Protein AF-A0ABD1HDL9-F1 (afdb_monomer_lite)

Structure (mmCIF, N/CA/C/O backbone):
data_AF-A0ABD1HDL9-F1
#
_entry.id   AF-A0ABD1HDL9-F1
#
loop_
_atom_site.group_PDB
_atom_site.id
_atom_site.type_symbol
_atom_site.label_atom_id
_atom_site.label_alt_id
_atom_site.label_comp_id
_atom_site.label_asym_id
_atom_site.label_entity_id
_atom_site.label_seq_id
_atom_site.pdbx_PDB_ins_code
_atom_site.Cartn_x
_atom_site.Cartn_y
_atom_site.Cartn_z
_atom_site.occupancy
_atom_site.B_iso_or_equiv
_atom_site.auth_seq_id
_atom_site.auth_comp_id
_atom_site.auth_asym_id
_atom_site.auth_atom_id
_atom_site.pdbx_PDB_model_num
ATOM 1 N N . MET A 1 1 ? -21.511 -1.337 15.042 1.00 75.44 1 MET A N 1
ATOM 2 C CA . MET A 1 1 ? -21.543 0.036 15.588 1.00 75.44 1 MET A CA 1
ATOM 3 C C . MET A 1 1 ? -20.194 0.747 15.463 1.00 75.44 1 MET A C 1
ATOM 5 O O . MET A 1 1 ? -20.196 1.958 15.543 1.00 75.44 1 MET A O 1
ATOM 9 N N . ASP A 1 2 ? -19.068 0.065 15.196 1.00 84.31 2 ASP A N 1
ATOM 10 C CA . ASP A 1 2 ? -17.741 0.684 14.962 1.00 84.31 2 ASP A CA 1
ATOM 11 C C . ASP A 1 2 ? -17.340 1.737 16.012 1.00 84.31 2 ASP A C 1
ATOM 13 O O . ASP A 1 2 ? -16.653 2.705 15.709 1.00 84.31 2 ASP A O 1
ATOM 17 N N . LEU A 1 3 ? -17.802 1.556 17.252 1.00 89.06 3 LEU A N 1
ATOM 18 C CA . LEU A 1 3 ? -17.488 2.410 18.393 1.00 89.06 3 LEU A CA 1
ATOM 19 C C . LEU A 1 3 ? -16.252 1.855 19.113 1.00 89.06 3 LEU A C 1
ATOM 21 O O . LEU A 1 3 ? -16.136 0.633 19.229 1.00 89.06 3 LEU A O 1
ATOM 25 N N . PRO A 1 4 ? -15.366 2.716 19.645 1.00 89.56 4 PRO A N 1
ATOM 26 C CA . PRO A 1 4 ? -15.450 4.183 19.675 1.00 89.56 4 PRO A CA 1
ATOM 27 C C . PRO A 1 4 ? -14.933 4.878 18.398 1.00 89.56 4 PRO A C 1
ATOM 29 O O . PRO A 1 4 ? -14.990 6.104 18.304 1.00 89.56 4 PRO A O 1
ATOM 32 N N . ASP A 1 5 ? -14.439 4.117 17.422 1.00 86.19 5 ASP A N 1
ATOM 33 C CA . ASP A 1 5 ? -13.712 4.636 16.257 1.00 86.19 5 ASP A CA 1
ATOM 34 C C . ASP A 1 5 ? -14.539 5.583 15.380 1.00 86.19 5 ASP A C 1
ATOM 36 O O . ASP A 1 5 ? -14.009 6.566 14.872 1.00 86.19 5 ASP A O 1
ATOM 40 N N . SER A 1 6 ? -15.842 5.343 15.224 1.00 87.06 6 SER A N 1
ATOM 41 C CA . SER A 1 6 ? -16.763 6.205 14.471 1.00 87.06 6 SER A CA 1
ATOM 42 C C . SER A 1 6 ? -16.844 7.624 15.043 1.00 87.06 6 SER A C 1
ATOM 44 O O . SER A 1 6 ? -16.891 8.603 14.300 1.00 87.06 6 SER A O 1
ATOM 46 N N . VAL A 1 7 ? -16.788 7.740 16.369 1.00 87.38 7 VAL A N 1
ATOM 47 C CA . VAL A 1 7 ? -16.794 9.014 17.090 1.00 87.38 7 VAL A CA 1
ATOM 48 C C . VAL A 1 7 ? -15.418 9.680 17.027 1.00 87.38 7 VAL A C 1
ATOM 50 O O . VAL A 1 7 ? -15.333 10.895 16.868 1.00 87.38 7 VAL A O 1
ATOM 53 N N . LEU A 1 8 ? -14.336 8.900 17.105 1.00 85.12 8 LEU A N 1
ATOM 54 C CA . LEU A 1 8 ? -12.968 9.410 16.942 1.00 85.12 8 LEU A CA 1
ATOM 55 C C . LEU A 1 8 ? -12.695 9.892 15.509 1.00 85.12 8 LEU A C 1
ATOM 57 O O . LEU A 1 8 ? -11.986 10.880 15.319 1.00 85.12 8 LEU A O 1
ATOM 61 N N . ALA A 1 9 ? -13.294 9.245 14.508 1.00 83.94 9 ALA A N 1
ATOM 62 C CA . ALA A 1 9 ? -13.212 9.653 13.110 1.00 83.94 9 ALA A CA 1
ATOM 63 C C . ALA A 1 9 ? -13.814 11.050 12.880 1.00 83.94 9 ALA A C 1
ATOM 65 O O . ALA A 1 9 ? -13.276 11.811 12.075 1.00 83.94 9 ALA A O 1
ATOM 66 N N . LEU A 1 10 ? -14.868 11.419 13.624 1.00 84.50 10 LEU A N 1
ATOM 67 C CA . LEU A 1 10 ? -15.432 12.776 13.604 1.00 84.50 10 LEU A CA 1
ATOM 68 C C . LEU A 1 10 ? -14.451 13.821 14.162 1.00 84.50 10 LEU A C 1
ATOM 70 O O . LEU A 1 10 ? -14.403 14.948 13.675 1.00 84.50 10 LEU A O 1
ATOM 74 N N . ASP A 1 11 ? -13.637 13.444 15.150 1.00 80.00 11 ASP A N 1
ATOM 75 C CA . ASP A 1 11 ? -12.592 14.303 15.721 1.00 80.00 11 ASP A CA 1
ATOM 76 C C . ASP A 1 11 ? -11.333 14.377 14.817 1.00 80.00 11 ASP A C 1
ATOM 78 O O . ASP A 1 11 ? -10.315 14.946 15.209 1.00 80.00 11 ASP A O 1
ATOM 82 N N . GLY A 1 12 ? -11.381 13.803 13.607 1.00 72.31 12 GLY A N 1
ATOM 83 C CA . GLY A 1 12 ? -10.271 13.776 12.648 1.00 72.31 12 GLY A CA 1
ATOM 84 C C . GLY A 1 12 ? -9.239 12.674 12.904 1.00 72.31 12 GLY A C 1
ATOM 85 O O . GLY A 1 12 ? -8.289 12.536 12.136 1.00 72.31 12 GLY A O 1
ATOM 86 N N . ASN A 1 13 ? -9.439 11.841 13.927 1.00 73.38 13 ASN A N 1
ATOM 87 C CA . ASN A 1 13 ? -8.548 10.732 14.266 1.00 73.38 13 ASN A CA 1
ATOM 88 C C . ASN A 1 13 ? -8.923 9.472 13.477 1.00 73.38 13 ASN A C 1
ATOM 90 O O . ASN A 1 13 ? -9.308 8.452 14.048 1.00 73.38 13 ASN A O 1
ATOM 94 N N . THR A 1 14 ? -8.827 9.540 12.148 1.00 74.19 14 THR A N 1
ATOM 95 C CA . THR A 1 14 ? -9.009 8.351 11.305 1.00 74.19 14 THR A CA 1
ATOM 96 C C . THR A 1 14 ? -7.688 7.600 11.209 1.00 74.19 14 THR A C 1
ATOM 98 O O . THR A 1 14 ? -6.710 8.130 10.690 1.00 74.19 14 THR A O 1
ATOM 101 N N . LEU A 1 15 ? -7.662 6.364 11.702 1.00 77.50 15 LEU A N 1
ATOM 102 C CA . L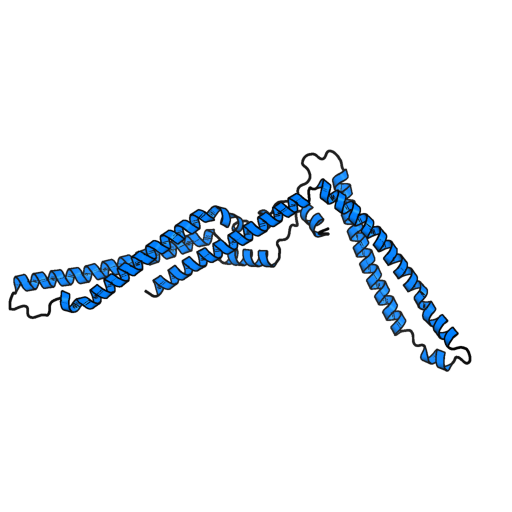EU A 1 15 ? -6.492 5.496 11.609 1.00 77.50 15 LEU A CA 1
ATOM 103 C C . LEU A 1 15 ? -6.584 4.610 10.364 1.00 77.50 15 LEU A C 1
ATOM 105 O O . LEU A 1 15 ? -7.646 4.080 10.028 1.00 77.50 15 LEU A O 1
ATOM 109 N N . LEU A 1 16 ? -5.455 4.445 9.680 1.00 85.81 16 LEU A N 1
ATOM 110 C CA . LEU A 1 16 ? -5.304 3.429 8.645 1.00 85.81 16 LEU A CA 1
ATOM 111 C C . LEU A 1 16 ? -5.195 2.038 9.303 1.00 85.81 16 LEU A C 1
ATOM 113 O O . LEU A 1 16 ? -4.560 1.925 10.358 1.00 85.81 16 LEU A O 1
ATOM 117 N N . PRO A 1 17 ? -5.749 0.968 8.699 1.00 90.62 17 PRO A N 1
ATOM 118 C CA . PRO A 1 17 ? -5.455 -0.396 9.127 1.00 90.62 17 PRO A CA 1
ATOM 119 C C . PRO A 1 17 ? -3.942 -0.640 9.166 1.00 90.62 17 PRO A C 1
ATOM 121 O O . PRO A 1 17 ? -3.225 -0.203 8.267 1.00 90.62 17 PRO A O 1
ATOM 124 N N . THR A 1 18 ? -3.453 -1.342 10.191 1.00 90.06 18 THR A N 1
ATOM 125 C CA . THR A 1 18 ? -2.008 -1.479 10.460 1.00 90.06 18 THR A CA 1
ATOM 126 C C . THR A 1 18 ? -1.234 -2.045 9.274 1.00 90.06 18 THR A C 1
ATOM 128 O O . THR A 1 18 ? -0.217 -1.480 8.896 1.00 90.06 18 THR A O 1
ATOM 131 N N . VAL A 1 19 ? -1.763 -3.089 8.630 1.00 93.00 19 VAL A N 1
ATOM 132 C CA . VAL A 1 19 ? -1.154 -3.713 7.443 1.00 93.00 19 VAL A CA 1
ATOM 133 C C . VAL A 1 19 ? -1.018 -2.709 6.297 1.00 93.00 19 VAL A C 1
ATOM 135 O O . VAL A 1 19 ? 0.042 -2.591 5.692 1.00 93.00 19 VAL A O 1
ATOM 138 N N . LEU A 1 20 ? 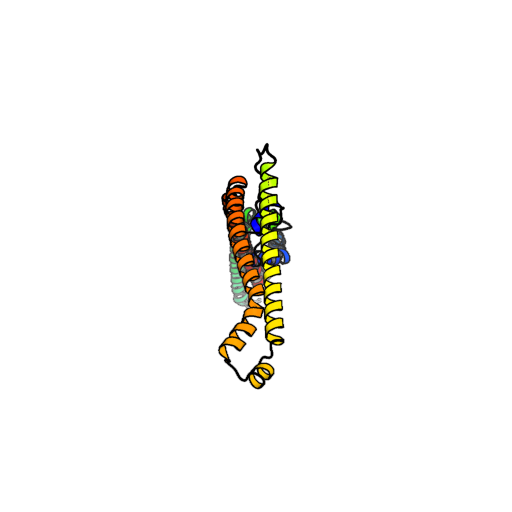-2.072 -1.929 6.029 1.00 93.94 20 LEU A N 1
ATOM 139 C CA . LEU A 1 20 ? -2.048 -0.925 4.966 1.00 93.94 20 LEU A CA 1
ATOM 140 C C . LEU A 1 20 ? -1.066 0.206 5.295 1.00 93.94 20 LEU A C 1
ATOM 142 O O . LEU A 1 20 ? -0.393 0.719 4.407 1.00 93.94 20 LEU A O 1
ATOM 146 N N . LYS A 1 21 ? -0.961 0.580 6.574 1.00 93.06 21 LYS A N 1
ATOM 147 C CA . LYS A 1 21 ? -0.010 1.592 7.042 1.00 93.06 21 LYS A CA 1
ATOM 148 C C . LYS A 1 21 ? 1.432 1.141 6.824 1.00 93.06 21 LYS A C 1
ATOM 150 O O . LYS A 1 21 ? 2.213 1.895 6.254 1.00 93.06 21 LYS A O 1
ATOM 155 N N . GLU A 1 22 ? 1.757 -0.083 7.230 1.00 95.00 22 GLU A N 1
ATOM 156 C CA . GLU A 1 22 ? 3.079 -0.689 7.035 1.00 95.00 22 GLU A CA 1
ATOM 157 C C . GLU A 1 22 ? 3.441 -0.772 5.546 1.00 95.00 22 GLU A C 1
ATOM 159 O O . GLU A 1 22 ? 4.551 -0.410 5.149 1.00 95.00 22 GLU A O 1
ATOM 164 N N . ASP A 1 23 ? 2.489 -1.171 4.700 1.00 96.44 23 ASP A N 1
ATOM 165 C CA . ASP A 1 23 ? 2.693 -1.251 3.254 1.00 96.44 23 ASP A CA 1
ATOM 166 C C . ASP A 1 23 ? 2.950 0.122 2.615 1.00 96.44 23 ASP A C 1
ATOM 168 O O . ASP A 1 23 ? 3.832 0.251 1.759 1.00 96.44 23 ASP A O 1
ATOM 172 N N . VAL A 1 24 ? 2.214 1.156 3.038 1.00 95.50 24 VAL A N 1
ATOM 173 C CA . VAL A 1 24 ? 2.452 2.539 2.606 1.00 95.50 24 VAL A CA 1
ATOM 174 C C . VAL A 1 24 ? 3.828 3.004 3.069 1.00 95.50 24 VAL A C 1
ATOM 176 O O . VAL A 1 24 ? 4.595 3.511 2.253 1.00 95.50 24 VAL A O 1
ATOM 179 N N . GLU A 1 25 ? 4.173 2.821 4.343 1.00 93.94 25 GLU A N 1
ATOM 180 C CA . GLU A 1 25 ? 5.478 3.209 4.889 1.00 93.94 25 GLU A CA 1
ATOM 181 C C . GLU A 1 25 ? 6.629 2.544 4.122 1.00 93.94 25 GLU A C 1
ATOM 183 O O . GLU A 1 25 ? 7.589 3.225 3.757 1.00 93.94 25 GLU A O 1
ATOM 188 N N . ALA A 1 26 ? 6.508 1.259 3.776 1.00 95.12 26 ALA A N 1
ATOM 189 C CA . ALA A 1 26 ? 7.491 0.557 2.953 1.00 95.12 26 ALA A CA 1
ATOM 190 C C . ALA A 1 26 ? 7.686 1.225 1.581 1.00 95.12 26 ALA A C 1
ATOM 192 O O . ALA A 1 26 ? 8.821 1.451 1.156 1.00 95.12 26 ALA A O 1
ATOM 193 N N . VAL A 1 27 ? 6.597 1.612 0.906 1.00 95.62 27 VAL A N 1
ATOM 194 C CA . VAL A 1 27 ? 6.671 2.355 -0.365 1.00 95.62 27 VAL A CA 1
ATOM 195 C C . VAL A 1 27 ? 7.340 3.719 -0.178 1.00 95.62 27 VAL A C 1
ATOM 197 O O . VAL A 1 27 ? 8.167 4.125 -0.997 1.00 95.62 27 VAL A O 1
ATOM 200 N N . GLN A 1 28 ? 7.018 4.429 0.904 1.00 91.69 28 GLN A N 1
ATOM 201 C CA . GLN A 1 28 ? 7.588 5.745 1.196 1.00 91.69 28 GLN A CA 1
ATOM 202 C C . GLN A 1 28 ? 9.093 5.672 1.496 1.00 91.69 28 GLN A C 1
ATOM 204 O O . GLN A 1 28 ? 9.839 6.538 1.038 1.00 91.69 28 GLN A O 1
ATOM 209 N N . ILE A 1 29 ? 9.550 4.631 2.202 1.00 92.69 29 ILE A N 1
ATOM 210 C CA . ILE A 1 29 ? 10.976 4.356 2.453 1.00 92.69 29 ILE A CA 1
ATOM 211 C C . ILE A 1 29 ? 11.720 4.111 1.134 1.00 92.69 29 ILE A C 1
ATOM 213 O O . ILE A 1 29 ? 12.843 4.582 0.965 1.00 92.69 29 ILE A O 1
ATOM 217 N N . CYS A 1 30 ? 11.081 3.452 0.165 1.00 90.44 30 CYS A N 1
ATOM 218 C CA . CYS A 1 30 ? 11.621 3.228 -1.180 1.00 90.44 30 CYS A CA 1
ATOM 219 C C . CYS A 1 30 ? 11.561 4.463 -2.108 1.00 90.44 30 CYS A C 1
ATOM 221 O O . CYS A 1 30 ? 11.770 4.332 -3.317 1.00 90.44 30 CYS A O 1
ATOM 223 N N . GLY A 1 31 ? 11.273 5.651 -1.565 1.00 90.44 31 GLY A N 1
ATOM 224 C CA . GLY A 1 31 ? 11.227 6.919 -2.298 1.00 90.44 31 GLY A CA 1
ATOM 225 C C . GLY A 1 31 ? 9.861 7.266 -2.896 1.00 90.44 31 GLY A C 1
ATOM 226 O O . GLY A 1 31 ? 9.717 8.333 -3.492 1.00 90.44 31 GLY A O 1
ATOM 227 N N . GLY A 1 32 ? 8.851 6.407 -2.724 1.00 93.44 32 GLY A N 1
ATOM 228 C CA . GLY A 1 32 ? 7.508 6.612 -3.265 1.00 93.44 32 GLY A CA 1
ATOM 229 C C . GLY A 1 32 ? 7.464 6.725 -4.797 1.00 93.44 32 GLY A C 1
ATOM 230 O O . GLY A 1 32 ? 8.465 6.460 -5.471 1.00 93.44 32 GLY A O 1
ATOM 231 N N . PRO A 1 33 ? 6.307 7.113 -5.363 1.00 92.81 33 PRO A N 1
ATOM 232 C CA . PRO A 1 33 ? 6.125 7.314 -6.803 1.00 92.81 33 PRO A CA 1
ATOM 233 C C . PRO A 1 33 ? 7.165 8.249 -7.434 1.00 92.81 33 PRO A C 1
ATOM 235 O O . PRO A 1 33 ? 7.688 7.940 -8.501 1.00 92.81 33 PRO A O 1
ATOM 238 N N . ALA A 1 34 ? 7.528 9.342 -6.754 1.00 89.75 34 ALA A N 1
ATOM 239 C CA . ALA A 1 34 ? 8.567 10.265 -7.217 1.00 89.75 34 ALA A CA 1
ATOM 240 C C . ALA A 1 34 ? 9.949 9.595 -7.365 1.00 89.75 34 ALA A C 1
ATOM 242 O O . ALA A 1 34 ? 10.713 9.933 -8.267 1.00 89.75 34 ALA A O 1
ATOM 243 N N . GLY A 1 35 ? 10.261 8.604 -6.523 1.00 91.06 35 GLY A N 1
ATOM 244 C CA . GLY A 1 35 ? 11.505 7.837 -6.604 1.00 91.06 35 GLY A CA 1
ATOM 245 C C . GLY A 1 35 ? 11.651 7.016 -7.890 1.00 91.06 35 GLY A C 1
ATOM 246 O O . GLY A 1 35 ? 12.776 6.756 -8.311 1.00 91.06 35 GLY A O 1
ATOM 247 N N . LEU A 1 36 ? 10.545 6.656 -8.555 1.00 94.31 36 LEU A N 1
ATOM 248 C CA . LEU A 1 36 ? 10.593 5.912 -9.821 1.00 94.31 36 LEU A CA 1
ATOM 249 C C . LEU A 1 36 ? 11.252 6.726 -10.939 1.00 94.31 36 LEU A C 1
ATOM 251 O O . LEU A 1 36 ? 11.895 6.149 -11.810 1.00 94.31 36 LEU A O 1
ATOM 255 N N . GLU A 1 37 ? 11.131 8.056 -10.923 1.00 91.81 37 GLU A N 1
ATOM 256 C CA . GLU A 1 37 ? 11.725 8.908 -11.959 1.00 91.81 37 GLU A CA 1
ATOM 257 C C . GLU A 1 37 ? 13.258 8.833 -11.946 1.00 91.81 37 GLU A C 1
ATOM 259 O O . GLU A 1 37 ? 13.883 8.735 -13.003 1.00 91.81 37 GLU A O 1
ATOM 264 N N . ALA A 1 38 ? 13.864 8.792 -10.756 1.00 92.25 38 ALA A N 1
ATOM 265 C CA . ALA A 1 38 ? 15.308 8.638 -10.608 1.00 92.25 38 ALA A CA 1
ATOM 266 C C . ALA A 1 38 ? 15.798 7.271 -11.119 1.00 92.25 38 ALA A C 1
ATOM 268 O O . ALA A 1 38 ? 16.827 7.191 -11.789 1.00 92.25 38 ALA A O 1
ATOM 269 N N . GLU A 1 39 ? 15.049 6.200 -10.859 1.00 93.88 39 GLU A N 1
ATOM 270 C CA . GLU A 1 39 ? 15.419 4.849 -11.299 1.00 93.88 39 GLU A CA 1
ATOM 271 C C . GLU A 1 39 ? 15.201 4.645 -12.801 1.00 93.88 39 GLU A C 1
ATOM 273 O O . GLU A 1 39 ? 16.031 4.036 -13.473 1.00 93.88 39 GLU A O 1
ATOM 278 N N . LEU A 1 40 ? 14.144 5.231 -13.371 1.00 94.25 40 LEU A N 1
ATOM 279 C CA . LEU A 1 40 ? 13.963 5.292 -14.824 1.00 94.25 40 LEU A CA 1
ATOM 280 C C . LEU A 1 40 ? 15.095 6.063 -15.500 1.00 94.25 40 LEU A C 1
ATOM 282 O O . LEU A 1 40 ? 15.526 5.702 -16.597 1.00 94.25 40 LEU A O 1
ATOM 286 N N . GLN A 1 41 ? 15.581 7.130 -14.864 1.00 95.00 41 GLN A N 1
ATOM 287 C CA . GLN A 1 41 ? 16.726 7.872 -15.370 1.00 95.00 41 GLN A CA 1
ATOM 288 C C . GLN A 1 41 ? 17.995 7.009 -15.345 1.00 95.00 41 GLN A C 1
ATOM 290 O O . GLN A 1 41 ? 18.692 6.937 -16.356 1.00 95.00 41 GLN A O 1
ATOM 295 N N . GLN A 1 42 ? 18.242 6.273 -14.258 1.00 94.06 42 GLN A N 1
ATOM 296 C CA . GLN A 1 42 ? 19.342 5.304 -14.185 1.00 94.06 42 GLN A CA 1
ATOM 297 C C . GLN A 1 42 ? 19.245 4.241 -15.291 1.00 94.06 42 GLN A C 1
ATOM 299 O O . GLN A 1 42 ? 20.240 3.947 -15.954 1.00 94.06 42 GLN A O 1
ATOM 304 N N . LEU A 1 43 ? 18.048 3.705 -15.539 1.00 93.31 43 LEU A N 1
ATOM 305 C CA . LEU A 1 43 ? 17.796 2.728 -16.599 1.00 93.31 43 LEU A CA 1
ATOM 306 C C . LEU A 1 43 ? 18.178 3.274 -17.985 1.00 93.31 43 LEU A C 1
ATOM 308 O O . LEU A 1 43 ? 18.850 2.599 -18.771 1.00 93.31 43 LEU A O 1
ATOM 312 N N . LYS A 1 44 ? 17.800 4.528 -18.261 1.00 94.19 44 LYS A N 1
ATOM 313 C CA . LYS A 1 44 ? 18.131 5.244 -19.505 1.00 94.19 44 LYS A CA 1
ATOM 314 C C . LYS A 1 44 ? 19.628 5.482 -19.645 1.00 94.19 44 LYS A C 1
ATOM 316 O O . LYS A 1 44 ? 20.172 5.307 -20.736 1.00 94.19 44 LYS A O 1
ATOM 321 N N . ASP A 1 45 ? 20.299 5.856 -18.560 1.00 95.31 45 ASP A N 1
ATOM 322 C CA . ASP A 1 45 ? 21.744 6.065 -18.560 1.00 95.31 45 ASP A CA 1
ATOM 323 C C . ASP A 1 45 ? 22.506 4.759 -18.830 1.00 95.31 45 ASP A C 1
ATOM 325 O O . ASP A 1 45 ? 23.392 4.752 -19.688 1.00 95.31 45 ASP A O 1
ATOM 329 N N . LEU A 1 46 ? 22.116 3.644 -18.200 1.00 94.06 46 LEU A N 1
ATOM 330 C CA . LEU A 1 46 ? 22.680 2.315 -18.482 1.00 94.06 46 LEU A CA 1
ATOM 331 C C . LEU A 1 46 ? 22.447 1.901 -19.939 1.00 94.06 46 LEU A C 1
ATOM 333 O O . LEU A 1 46 ? 23.379 1.486 -20.627 1.00 94.06 46 LEU A O 1
ATOM 337 N N . SER A 1 47 ? 21.226 2.084 -20.451 1.00 93.38 47 SER A N 1
ATOM 338 C CA . SER A 1 47 ? 20.920 1.789 -21.853 1.00 93.38 47 SER A CA 1
ATOM 339 C C . SER A 1 47 ? 21.778 2.610 -22.818 1.00 93.38 47 SER A C 1
ATOM 341 O O . SER A 1 47 ? 22.200 2.086 -23.851 1.00 93.38 47 SER A O 1
ATOM 343 N N . ARG A 1 48 ? 22.038 3.887 -22.508 1.00 95.56 48 ARG A N 1
ATOM 344 C CA . ARG A 1 48 ? 22.903 4.746 -23.326 1.00 95.56 48 ARG A CA 1
ATOM 345 C C . ARG A 1 48 ? 24.337 4.229 -23.332 1.00 95.56 48 ARG A C 1
ATOM 347 O O . ARG A 1 48 ? 24.920 4.121 -24.407 1.00 95.56 48 ARG A O 1
ATOM 354 N N . VAL A 1 49 ? 24.885 3.903 -22.161 1.00 96.06 49 VAL A N 1
ATOM 355 C CA . VAL A 1 49 ? 26.260 3.397 -22.028 1.00 96.06 49 VAL A CA 1
ATOM 356 C C . VAL A 1 49 ? 26.432 2.087 -22.796 1.00 96.06 49 VAL A C 1
ATOM 358 O O . VAL A 1 49 ? 27.361 1.972 -23.594 1.00 96.06 49 VAL A O 1
ATOM 361 N N . ASN A 1 50 ? 25.508 1.135 -22.642 1.00 94.56 50 ASN A N 1
ATOM 362 C CA . ASN A 1 50 ? 25.593 -0.153 -23.336 1.00 94.56 50 ASN A CA 1
ATOM 363 C C . ASN A 1 50 ? 25.495 0.018 -24.861 1.00 94.56 50 ASN A C 1
ATOM 365 O O . ASN A 1 50 ? 26.218 -0.636 -25.615 1.00 94.56 50 ASN A O 1
ATOM 369 N N . HIS A 1 51 ? 24.646 0.936 -25.331 1.00 95.38 51 HIS A N 1
ATOM 370 C CA . HIS A 1 51 ? 24.549 1.257 -26.753 1.00 95.38 51 HIS A CA 1
ATOM 371 C C . HIS A 1 51 ? 25.829 1.906 -27.299 1.00 95.38 51 HIS A C 1
ATOM 373 O O . HIS A 1 51 ? 26.297 1.531 -28.373 1.00 95.38 51 HIS A O 1
ATOM 379 N N . GLU A 1 52 ? 26.427 2.838 -26.553 1.00 96.69 52 GLU A N 1
ATOM 380 C CA . GLU A 1 52 ? 27.688 3.481 -26.929 1.00 96.69 52 GLU A CA 1
ATOM 381 C C . GLU A 1 52 ? 28.837 2.465 -27.012 1.00 96.69 52 GLU A C 1
ATOM 383 O O . GLU A 1 52 ? 29.579 2.460 -27.994 1.00 96.69 52 GLU A O 1
ATOM 388 N N . MET A 1 53 ? 28.947 1.550 -26.043 1.00 95.62 53 MET A N 1
ATOM 389 C CA . MET A 1 53 ? 29.945 0.473 -26.074 1.00 95.62 53 MET A CA 1
ATOM 390 C C . MET A 1 53 ? 29.769 -0.449 -27.286 1.00 95.62 53 MET A C 1
ATOM 392 O O . MET A 1 53 ? 30.758 -0.861 -27.904 1.00 95.62 53 MET A O 1
ATOM 396 N N . LEU A 1 54 ? 28.521 -0.758 -27.653 1.00 95.62 54 LEU A N 1
ATOM 397 C CA . LEU A 1 54 ? 28.223 -1.573 -28.828 1.00 95.62 54 LEU A CA 1
ATOM 398 C C . LEU A 1 54 ? 28.666 -0.872 -30.116 1.00 95.62 54 LEU A C 1
ATOM 400 O O . LEU A 1 54 ? 29.379 -1.484 -30.912 1.00 95.62 54 LEU A O 1
ATOM 404 N N . ILE A 1 55 ? 28.316 0.409 -30.283 1.00 96.75 55 ILE A N 1
ATOM 405 C CA . ILE A 1 55 ? 28.725 1.214 -31.444 1.00 96.75 55 ILE A CA 1
ATOM 406 C C . ILE A 1 55 ? 30.250 1.292 -31.531 1.00 96.75 55 ILE A C 1
ATOM 408 O O . ILE A 1 55 ? 30.817 1.002 -32.581 1.00 96.75 55 ILE A O 1
ATOM 412 N N . GLN A 1 56 ? 30.936 1.616 -30.432 1.00 97.06 56 GLN A N 1
ATOM 413 C CA . GLN A 1 56 ? 32.400 1.707 -30.418 1.00 97.06 56 GLN A CA 1
ATOM 414 C C . GLN A 1 56 ? 33.061 0.376 -30.812 1.00 97.06 56 GLN A C 1
ATOM 416 O O . GLN A 1 56 ? 34.063 0.361 -31.530 1.00 97.06 56 GLN A O 1
ATOM 421 N N . THR A 1 57 ? 32.499 -0.752 -30.371 1.00 95.94 57 THR A N 1
ATOM 422 C CA . THR A 1 57 ? 32.997 -2.086 -30.739 1.00 95.94 57 THR A CA 1
ATOM 423 C C . THR A 1 57 ? 32.758 -2.382 -32.222 1.00 95.94 57 THR A C 1
ATOM 425 O O . THR A 1 57 ? 33.641 -2.917 -32.897 1.00 95.94 57 THR A O 1
ATOM 428 N N . GLU A 1 58 ? 31.591 -2.011 -32.753 1.00 96.06 58 GLU A N 1
ATOM 429 C CA . GLU A 1 58 ? 31.260 -2.163 -34.173 1.00 96.06 58 GLU A CA 1
ATOM 430 C C . GLU A 1 58 ? 32.188 -1.323 -35.057 1.00 96.06 58 GLU A C 1
ATOM 432 O O . GLU A 1 58 ? 32.752 -1.834 -36.026 1.00 96.06 58 GLU A O 1
ATOM 437 N N . GLU A 1 59 ? 32.429 -0.066 -34.684 1.00 96.94 59 GLU A N 1
ATOM 438 C CA . GLU A 1 59 ? 33.342 0.838 -35.386 1.00 96.94 59 GLU A CA 1
ATOM 439 C C . GLU A 1 59 ? 34.778 0.303 -35.416 1.00 96.94 59 GLU A C 1
ATOM 441 O O . GLU A 1 59 ? 35.448 0.400 -36.447 1.00 96.94 59 GLU A O 1
ATOM 446 N N . GLN A 1 60 ? 35.260 -0.301 -34.324 1.00 96.56 60 GLN A N 1
ATOM 447 C CA . GLN A 1 60 ? 36.589 -0.920 -34.279 1.00 96.56 60 GLN A CA 1
ATOM 448 C C . GLN A 1 60 ? 36.704 -2.113 -35.232 1.00 96.56 60 GLN A C 1
ATOM 450 O O . GLN A 1 60 ? 37.690 -2.214 -35.968 1.00 96.56 60 GLN A O 1
ATOM 455 N N . LEU A 1 61 ? 35.697 -2.993 -35.253 1.00 95.56 61 LEU A N 1
ATOM 456 C CA . LEU A 1 61 ? 35.658 -4.130 -36.177 1.00 95.56 61 LEU A CA 1
ATOM 457 C C . LEU A 1 61 ? 35.554 -3.665 -37.631 1.00 95.56 61 LEU A C 1
ATOM 459 O O . LEU A 1 61 ? 36.228 -4.208 -38.506 1.00 95.56 61 LEU A O 1
ATOM 463 N N . GLN A 1 62 ? 34.743 -2.640 -37.891 1.00 96.06 62 GLN A N 1
ATOM 464 C CA . GLN A 1 62 ? 34.588 -2.088 -39.227 1.00 96.06 62 GLN A CA 1
ATOM 465 C C . GLN A 1 62 ? 35.886 -1.443 -39.705 1.00 96.06 62 GLN A C 1
ATOM 467 O O . GLN A 1 62 ? 36.324 -1.716 -40.821 1.00 96.06 62 GLN A O 1
ATOM 472 N N . LYS A 1 63 ? 36.541 -0.643 -38.856 1.00 96.50 63 LYS A N 1
ATOM 473 C CA . LYS A 1 63 ? 37.838 -0.029 -39.150 1.00 96.50 63 LYS A CA 1
ATOM 474 C C . LYS A 1 63 ? 38.878 -1.083 -39.523 1.00 96.50 63 LYS A C 1
ATOM 476 O O . LYS A 1 63 ? 39.477 -0.962 -40.590 1.00 96.50 63 LYS A O 1
ATOM 481 N N . GLU A 1 64 ? 39.029 -2.126 -38.709 1.00 95.00 64 GLU A N 1
ATOM 482 C CA . GLU A 1 64 ? 39.955 -3.236 -38.969 1.00 95.00 64 GLU A CA 1
ATOM 483 C C . GLU A 1 64 ? 39.653 -3.929 -40.308 1.00 95.00 64 GLU A C 1
ATOM 485 O O . GLU A 1 64 ? 40.559 -4.098 -41.127 1.00 95.0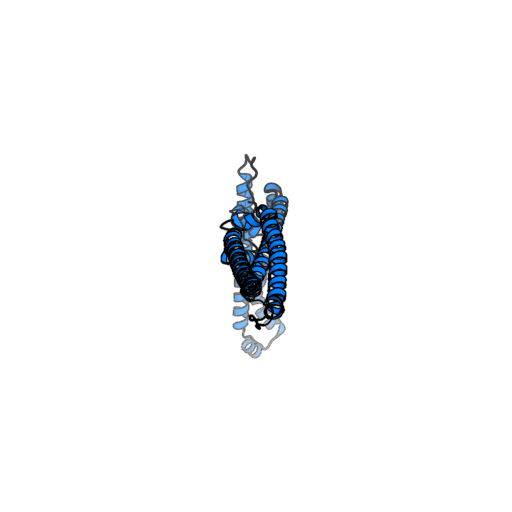0 64 GLU A O 1
ATOM 490 N N . ALA A 1 65 ? 38.378 -4.205 -40.601 1.00 94.94 65 ALA A N 1
ATOM 491 C CA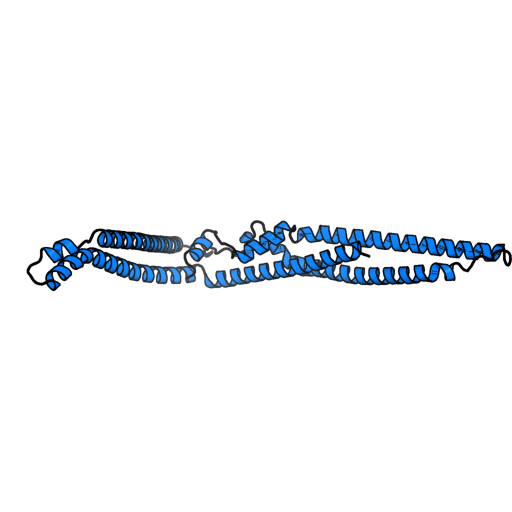 . ALA A 1 65 ? 37.967 -4.790 -41.873 1.00 94.94 65 ALA A CA 1
ATOM 492 C C . ALA A 1 65 ? 38.267 -3.875 -43.078 1.00 94.94 65 ALA A C 1
ATOM 494 O O . ALA A 1 65 ? 38.705 -4.357 -44.129 1.00 94.94 65 ALA A O 1
ATOM 495 N N . THR A 1 66 ? 38.066 -2.556 -42.948 1.00 95.94 66 THR A N 1
ATOM 496 C CA . THR A 1 66 ? 38.434 -1.588 -44.000 1.00 95.94 66 THR A CA 1
ATOM 497 C C . THR A 1 66 ? 39.940 -1.517 -44.221 1.00 95.94 66 THR A C 1
ATOM 499 O O . THR A 1 66 ? 40.375 -1.490 -45.372 1.00 95.94 66 THR A O 1
ATOM 502 N N . GLU A 1 67 ? 40.742 -1.492 -43.156 1.00 95.12 67 GLU A N 1
ATOM 503 C CA . GLU A 1 67 ? 42.206 -1.458 -43.248 1.00 95.12 67 GLU A CA 1
ATOM 504 C C . GLU A 1 67 ? 42.744 -2.734 -43.910 1.00 95.12 67 GLU A C 1
ATOM 506 O O . GLU A 1 67 ? 43.560 -2.666 -44.832 1.00 95.12 67 GLU A O 1
ATOM 511 N N . ASP A 1 68 ? 42.228 -3.901 -43.524 1.00 95.12 68 ASP A N 1
ATOM 512 C CA . ASP A 1 68 ? 42.590 -5.188 -44.120 1.00 95.12 68 ASP A CA 1
ATOM 513 C C . ASP A 1 68 ? 42.210 -5.265 -45.611 1.00 95.12 68 ASP A C 1
ATOM 515 O O . ASP A 1 68 ? 43.003 -5.719 -46.444 1.00 95.12 68 ASP A O 1
ATOM 519 N N . ALA A 1 69 ? 41.037 -4.744 -45.991 1.00 93.75 69 ALA A N 1
ATOM 520 C CA . ALA A 1 69 ? 40.636 -4.629 -47.394 1.00 93.75 69 ALA A CA 1
ATOM 521 C C . ALA A 1 69 ? 41.556 -3.685 -48.191 1.00 93.75 69 ALA A C 1
ATOM 523 O O . ALA A 1 69 ? 41.959 -4.009 -49.313 1.00 93.75 69 ALA A O 1
ATOM 524 N N . GLN A 1 70 ? 41.934 -2.540 -47.613 1.00 95.69 70 GLN A N 1
ATOM 525 C CA . GLN A 1 70 ? 42.871 -1.601 -48.235 1.00 95.69 70 GLN A CA 1
ATOM 526 C C . GLN A 1 70 ? 44.249 -2.237 -48.444 1.00 95.69 70 GLN A C 1
ATOM 528 O O . GLN A 1 70 ? 44.802 -2.143 -49.542 1.00 95.69 70 GLN A O 1
ATOM 533 N N . PHE A 1 71 ? 44.788 -2.932 -47.440 1.00 94.12 71 PHE A N 1
ATOM 534 C CA . PHE A 1 71 ? 46.088 -3.590 -47.553 1.00 94.12 71 PHE A CA 1
ATOM 535 C C . PHE A 1 71 ? 46.085 -4.746 -48.549 1.00 94.12 71 PHE A C 1
ATOM 537 O O . PHE A 1 71 ? 47.043 -4.881 -49.313 1.00 94.12 71 PHE A O 1
ATOM 544 N N . ARG A 1 72 ? 45.005 -5.530 -48.631 1.00 94.19 72 ARG A N 1
ATOM 545 C CA . ARG A 1 72 ? 44.865 -6.532 -49.700 1.00 94.19 72 ARG A CA 1
ATOM 546 C C . ARG A 1 72 ? 44.864 -5.913 -51.087 1.00 94.19 72 ARG A C 1
ATOM 548 O O . ARG A 1 72 ? 45.549 -6.432 -51.966 1.00 94.19 72 ARG A O 1
ATOM 555 N N . ASN A 1 73 ? 44.152 -4.804 -51.277 1.00 93.62 73 ASN A N 1
ATOM 556 C CA . ASN A 1 73 ? 44.126 -4.102 -52.560 1.00 93.62 73 ASN A CA 1
ATOM 557 C C . ASN A 1 73 ? 45.508 -3.546 -52.941 1.00 93.62 73 ASN A C 1
ATOM 559 O O . ASN A 1 73 ? 45.889 -3.608 -54.106 1.00 93.62 73 ASN A O 1
ATOM 563 N N . GLN A 1 74 ? 46.272 -3.033 -51.971 1.00 95.56 74 GLN A N 1
ATOM 564 C CA . GLN A 1 74 ? 47.597 -2.447 -52.213 1.00 95.56 74 GLN A CA 1
ATOM 565 C C . GLN A 1 74 ? 48.698 -3.495 -52.424 1.00 95.56 74 GLN A C 1
ATOM 567 O O . GLN A 1 74 ? 49.553 -3.331 -53.294 1.00 95.56 74 GLN A O 1
ATOM 572 N N . PHE A 1 75 ? 48.706 -4.564 -51.626 1.00 92.56 75 PHE A N 1
ATOM 573 C CA . PHE A 1 75 ? 49.816 -5.521 -51.572 1.00 92.56 75 PHE A CA 1
ATOM 574 C C . PHE A 1 75 ? 49.528 -6.858 -52.270 1.00 92.56 75 PHE A C 1
ATOM 576 O O . PHE A 1 75 ? 50.456 -7.648 -52.475 1.00 92.56 75 PHE A O 1
ATOM 583 N N . GLY A 1 76 ? 48.277 -7.118 -52.665 1.00 92.19 76 GLY A N 1
ATOM 584 C CA . GLY A 1 76 ? 47.871 -8.303 -53.418 1.00 92.19 76 GLY A CA 1
ATOM 585 C C . GLY A 1 76 ? 48.366 -9.601 -52.780 1.00 92.19 76 GLY A C 1
ATOM 586 O O . GLY A 1 76 ? 48.148 -9.863 -51.599 1.00 92.19 76 GLY A O 1
ATOM 587 N N . THR A 1 77 ? 49.099 -10.405 -53.551 1.00 89.38 77 THR A N 1
ATOM 588 C CA . THR A 1 77 ? 49.619 -11.715 -53.120 1.00 89.38 77 THR A CA 1
ATOM 589 C C . THR A 1 77 ? 50.677 -11.650 -52.013 1.00 89.38 77 THR A C 1
ATOM 591 O O . THR A 1 77 ? 50.994 -12.682 -51.424 1.00 89.38 77 THR A O 1
ATOM 594 N N . ARG A 1 78 ? 51.220 -10.464 -51.695 1.00 91.12 78 ARG A N 1
ATOM 595 C CA . ARG A 1 78 ? 52.155 -10.277 -50.570 1.00 91.12 78 ARG A CA 1
ATOM 596 C C . ARG A 1 78 ? 51.441 -10.147 -49.219 1.00 91.12 78 ARG A C 1
ATOM 598 O O . ARG A 1 78 ? 52.097 -10.268 -48.188 1.00 91.12 78 ARG A O 1
ATOM 605 N N . TRP A 1 79 ? 50.123 -9.925 -49.203 1.00 91.88 79 TRP A N 1
ATOM 606 C CA . TRP A 1 79 ? 49.315 -9.883 -47.982 1.00 91.88 79 TRP A CA 1
ATOM 607 C C . TRP A 1 79 ? 48.720 -11.261 -47.673 1.00 91.88 79 TRP A C 1
ATOM 609 O O . TRP A 1 79 ? 47.640 -11.614 -48.137 1.00 91.88 79 TRP A O 1
ATOM 619 N N . THR A 1 80 ? 49.438 -12.061 -46.888 1.00 90.62 80 THR A N 1
ATOM 620 C CA . THR A 1 80 ? 49.099 -13.474 -46.624 1.00 90.62 80 THR A CA 1
ATOM 621 C C . THR A 1 80 ? 48.276 -13.701 -45.352 1.00 90.62 80 THR A C 1
ATOM 623 O O . THR A 1 80 ? 48.020 -14.846 -44.981 1.00 90.62 80 THR A O 1
ATOM 626 N N . ARG A 1 81 ? 47.862 -12.630 -44.660 1.00 91.44 81 ARG A N 1
ATOM 627 C CA . ARG A 1 81 ? 47.066 -12.736 -43.428 1.00 91.44 81 ARG A CA 1
ATOM 628 C C . ARG A 1 81 ? 45.646 -13.239 -43.735 1.00 91.44 81 ARG A C 1
ATOM 630 O O . ARG A 1 81 ? 45.075 -12.817 -44.750 1.00 91.44 81 ARG A O 1
ATOM 637 N N . PRO A 1 82 ? 45.054 -14.086 -42.865 1.00 91.31 82 PRO A N 1
ATOM 638 C CA . PRO A 1 82 ? 43.658 -14.496 -42.993 1.00 91.31 82 PRO A CA 1
ATOM 639 C C . PRO A 1 82 ? 42.709 -13.299 -43.097 1.00 91.31 82 PRO A C 1
ATOM 641 O O . PRO A 1 82 ? 43.002 -12.230 -42.568 1.00 91.31 82 PRO A O 1
ATOM 644 N N . GLN A 1 83 ? 41.573 -13.491 -43.771 1.00 91.81 83 GLN A N 1
ATOM 645 C CA . GLN A 1 83 ? 40.557 -12.451 -43.921 1.00 91.81 83 GLN A CA 1
ATOM 646 C C . GLN A 1 83 ? 40.008 -11.999 -42.573 1.00 91.81 83 GLN A C 1
ATOM 648 O O . GLN A 1 83 ? 39.563 -12.841 -41.790 1.00 91.81 83 GLN A O 1
ATOM 653 N N . SER A 1 84 ? 39.984 -10.683 -42.342 1.00 93.25 84 SER A N 1
ATOM 654 C CA . SER A 1 84 ? 39.402 -10.081 -41.143 1.00 93.25 84 SER A CA 1
ATOM 655 C C . SER A 1 84 ? 38.001 -10.602 -40.863 1.00 93.25 84 SER A C 1
ATOM 657 O O . SER A 1 84 ? 37.750 -11.096 -39.772 1.00 93.25 84 SER A O 1
ATOM 659 N N . SER A 1 85 ? 37.130 -10.660 -41.877 1.00 90.12 85 SER A N 1
ATOM 660 C CA . SER A 1 85 ? 35.770 -11.209 -41.744 1.00 90.12 85 SER A CA 1
ATOM 661 C C . SER A 1 85 ? 35.724 -12.666 -41.269 1.00 90.12 85 SER A C 1
ATOM 663 O O . SER A 1 85 ? 34.743 -13.090 -40.668 1.00 90.12 85 SER A O 1
ATOM 665 N N . THR A 1 86 ? 36.761 -13.459 -41.543 1.00 92.50 86 THR A N 1
ATOM 666 C CA . THR A 1 86 ? 36.851 -14.845 -41.063 1.00 92.50 86 THR A CA 1
ATOM 667 C C . THR A 1 86 ? 37.297 -14.888 -39.604 1.00 92.50 86 THR A C 1
ATOM 669 O O . THR A 1 86 ? 36.767 -15.687 -38.834 1.00 92.50 86 THR A O 1
ATOM 672 N N . LEU A 1 87 ? 38.240 -14.027 -39.209 1.00 93.62 87 LEU A N 1
ATOM 673 C CA . LEU A 1 87 ? 38.743 -13.950 -37.833 1.00 93.62 87 LEU A CA 1
ATOM 674 C C . LEU A 1 87 ? 37.728 -13.316 -36.873 1.00 93.62 87 LEU A C 1
ATOM 676 O O . LEU A 1 87 ? 37.603 -13.762 -35.734 1.00 93.62 87 LEU A O 1
ATOM 680 N N . THR A 1 88 ? 36.979 -12.312 -37.328 1.00 94.50 88 THR A N 1
ATOM 681 C CA . THR A 1 88 ? 36.048 -11.536 -36.495 1.00 94.50 88 THR A CA 1
ATOM 682 C C . THR A 1 88 ? 34.619 -12.074 -36.502 1.00 94.50 88 THR A C 1
ATOM 684 O O . THR A 1 88 ? 33.785 -11.570 -35.753 1.00 94.50 88 THR A O 1
ATOM 687 N N . LYS A 1 89 ? 34.325 -13.141 -37.259 1.00 94.12 89 LYS A N 1
ATOM 688 C CA . LYS A 1 89 ? 32.971 -13.708 -37.390 1.00 94.12 89 LYS A CA 1
ATOM 689 C C . LYS A 1 89 ? 32.279 -13.963 -36.044 1.00 94.12 89 LYS A C 1
ATOM 691 O O . LYS A 1 89 ? 31.140 -13.561 -35.853 1.00 94.12 89 LYS A O 1
ATOM 696 N N . ASN A 1 90 ? 32.969 -14.592 -35.088 1.00 95.56 90 ASN A N 1
ATOM 697 C CA . ASN A 1 90 ? 32.384 -14.862 -33.769 1.00 95.56 90 ASN A CA 1
ATOM 698 C C . ASN A 1 90 ? 32.082 -13.574 -32.981 1.00 95.56 90 ASN A C 1
ATOM 700 O O . ASN A 1 90 ? 31.098 -13.524 -32.247 1.00 95.56 90 ASN A O 1
ATOM 704 N N . LEU A 1 91 ? 32.909 -12.538 -33.143 1.00 95.38 91 LEU A N 1
ATOM 705 C CA . LEU A 1 91 ? 32.693 -11.238 -32.510 1.00 95.38 91 LEU A CA 1
ATOM 706 C C . LEU A 1 91 ? 31.480 -10.536 -33.124 1.00 95.38 91 LEU A C 1
ATOM 708 O O . LEU A 1 91 ? 30.639 -10.043 -32.382 1.00 95.38 91 LEU A O 1
ATOM 712 N N . GLN A 1 92 ? 31.338 -10.576 -34.452 1.00 94.88 92 GLN A N 1
ATOM 713 C CA . GLN A 1 92 ? 30.164 -10.057 -35.162 1.00 94.88 92 GLN A CA 1
ATOM 714 C C . GLN A 1 92 ? 28.880 -10.790 -34.748 1.00 94.88 92 GLN A C 1
ATOM 716 O O . GLN A 1 92 ? 27.871 -10.151 -34.466 1.00 94.88 92 GLN A O 1
ATOM 721 N N . ASP A 1 93 ? 28.920 -12.121 -34.625 1.00 95.69 93 ASP A N 1
ATOM 722 C CA . ASP A 1 93 ? 27.777 -12.911 -34.149 1.00 95.69 93 ASP A CA 1
ATOM 723 C C . ASP A 1 93 ? 27.366 -12.523 -32.717 1.00 95.69 93 ASP A C 1
ATOM 725 O O . ASP A 1 93 ? 26.175 -12.438 -32.416 1.00 95.69 93 ASP A O 1
ATOM 729 N N . ARG A 1 94 ? 28.333 -12.267 -31.823 1.00 95.25 94 ARG A N 1
ATOM 730 C CA . ARG A 1 94 ? 28.062 -11.780 -30.458 1.00 95.25 94 ARG A CA 1
ATOM 731 C C . ARG A 1 94 ? 27.511 -10.356 -30.459 1.00 95.25 94 ARG A C 1
ATOM 733 O O . ARG A 1 94 ? 26.550 -10.098 -29.744 1.00 95.25 94 ARG A O 1
ATOM 740 N N . LEU A 1 95 ? 28.068 -9.469 -31.279 1.00 95.38 95 LEU A N 1
ATOM 741 C CA . LEU A 1 95 ? 27.616 -8.083 -31.414 1.00 95.38 95 LEU A CA 1
ATOM 742 C C . LEU A 1 95 ? 26.159 -8.026 -31.887 1.00 95.38 95 LEU A C 1
ATOM 744 O O . LEU A 1 95 ? 25.345 -7.336 -31.282 1.00 95.38 95 LEU A O 1
ATOM 748 N N . ASN A 1 96 ? 25.792 -8.852 -32.870 1.00 95.12 96 ASN A N 1
ATOM 749 C CA . ASN A 1 96 ? 24.408 -8.984 -33.332 1.00 95.12 96 ASN A CA 1
ATOM 750 C C . ASN A 1 96 ? 23.450 -9.456 -32.225 1.00 95.12 96 ASN A C 1
ATOM 752 O O . ASN A 1 96 ? 22.308 -9.003 -32.169 1.00 95.12 96 ASN A O 1
ATOM 756 N N . ARG A 1 97 ? 23.897 -10.353 -31.332 1.00 95.38 97 ARG A N 1
ATOM 757 C CA . ARG A 1 97 ? 23.094 -10.785 -30.174 1.00 95.38 97 ARG A CA 1
ATOM 758 C C . ARG A 1 97 ? 22.901 -9.653 -29.172 1.00 95.38 97 ARG A C 1
ATOM 760 O O . ARG A 1 97 ? 21.769 -9.407 -28.781 1.00 95.38 97 ARG A O 1
ATOM 767 N N . PHE A 1 98 ? 23.964 -8.933 -28.815 1.00 94.50 98 PHE A N 1
ATOM 768 C CA . PHE A 1 98 ? 23.850 -7.770 -27.932 1.00 94.50 98 PHE A CA 1
ATOM 769 C C . PHE A 1 98 ? 22.949 -6.684 -28.531 1.00 94.50 98 PHE A C 1
ATOM 771 O O . PHE A 1 98 ? 22.112 -6.127 -27.830 1.00 94.50 98 PHE A O 1
ATOM 778 N N . ALA A 1 99 ? 23.036 -6.438 -29.841 1.00 94.94 99 ALA A N 1
ATOM 779 C CA . ALA A 1 99 ? 22.156 -5.493 -30.526 1.00 94.94 99 ALA A CA 1
ATOM 780 C C . ALA A 1 99 ? 20.681 -5.926 -30.458 1.00 94.94 99 ALA A C 1
ATOM 782 O O . ALA A 1 99 ? 19.798 -5.094 -30.240 1.00 94.94 99 ALA A O 1
ATOM 783 N N . ALA A 1 100 ? 20.404 -7.226 -30.610 1.00 95.00 100 ALA A N 1
ATOM 784 C CA . ALA A 1 100 ? 19.058 -7.771 -30.456 1.00 95.00 100 ALA A CA 1
ATOM 785 C C . ALA A 1 100 ? 18.539 -7.639 -29.013 1.00 95.00 100 ALA A C 1
ATOM 787 O O . ALA A 1 100 ? 17.403 -7.202 -28.825 1.00 95.00 100 ALA A O 1
ATOM 788 N N . ASN A 1 101 ? 19.372 -7.942 -28.012 1.00 93.56 101 ASN A N 1
ATOM 789 C CA . ASN A 1 101 ? 19.020 -7.795 -26.598 1.00 93.56 101 ASN A CA 1
ATOM 790 C C . ASN A 1 101 ? 18.733 -6.332 -26.243 1.00 93.56 101 ASN A C 1
ATOM 792 O O . ASN A 1 101 ? 17.685 -6.045 -25.675 1.00 93.56 101 ASN A O 1
ATOM 796 N N . LEU A 1 102 ? 19.586 -5.390 -26.667 1.00 92.81 102 LEU A N 1
ATOM 797 C CA . LEU A 1 102 ? 19.356 -3.956 -26.451 1.00 92.81 102 LEU A CA 1
ATOM 798 C C . LEU A 1 102 ? 18.056 -3.473 -27.095 1.00 92.81 102 LEU A C 1
ATOM 800 O O . LEU A 1 102 ? 17.350 -2.650 -26.513 1.00 92.81 102 LEU A O 1
ATOM 804 N N . LYS A 1 103 ? 17.705 -3.996 -28.274 1.00 94.12 103 LYS A N 1
ATOM 805 C CA . LYS A 1 103 ? 16.425 -3.678 -28.911 1.00 94.12 103 LYS A CA 1
ATOM 806 C C . LYS A 1 103 ? 15.243 -4.182 -28.078 1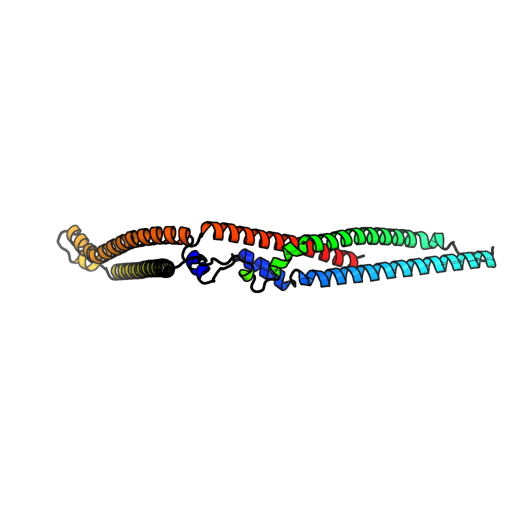.00 94.12 103 LYS A C 1
ATOM 808 O O . LYS A 1 103 ? 14.304 -3.425 -27.848 1.00 94.12 103 LYS A O 1
ATOM 813 N N . GLN A 1 104 ? 15.294 -5.426 -27.605 1.00 93.50 104 GLN A N 1
ATOM 814 C CA . GLN A 1 104 ? 14.255 -5.988 -26.739 1.00 93.50 104 GLN A CA 1
ATOM 815 C C . GLN A 1 104 ? 14.153 -5.227 -25.407 1.00 93.50 104 GLN A C 1
ATOM 817 O O . GLN A 1 104 ? 13.054 -4.938 -24.935 1.00 93.50 104 GLN A O 1
ATOM 822 N N . ALA A 1 105 ? 15.290 -4.853 -24.823 1.00 92.75 105 ALA A N 1
ATOM 823 C CA . ALA A 1 105 ? 15.351 -4.074 -23.595 1.00 92.75 105 ALA A CA 1
ATOM 824 C C . ALA A 1 105 ? 14.744 -2.672 -23.786 1.00 92.75 105 ALA A C 1
ATOM 826 O O . ALA A 1 105 ? 13.993 -2.213 -22.931 1.00 92.75 105 ALA A O 1
ATOM 827 N N . ALA A 1 106 ? 14.971 -2.025 -24.934 1.00 93.56 106 ALA A N 1
ATOM 828 C CA . ALA A 1 106 ? 14.342 -0.747 -25.272 1.00 93.56 106 ALA A CA 1
ATOM 829 C C . ALA A 1 106 ? 12.813 -0.856 -25.439 1.00 93.56 106 ALA A C 1
ATOM 831 O O . ALA A 1 106 ? 12.078 0.051 -25.045 1.00 93.56 106 ALA A O 1
ATOM 832 N N . GLU A 1 107 ? 12.316 -1.963 -26.001 1.00 94.62 107 GLU A N 1
ATOM 833 C CA . GLU A 1 107 ? 10.875 -2.240 -26.074 1.00 94.62 107 GLU A CA 1
ATOM 834 C C . GLU A 1 107 ? 10.272 -2.422 -24.669 1.00 94.62 107 GLU A C 1
ATOM 836 O O . GLU A 1 107 ? 9.202 -1.875 -24.392 1.00 94.62 107 GLU A O 1
ATOM 841 N N . SER A 1 108 ? 10.979 -3.114 -23.768 1.00 94.94 108 SER A N 1
ATOM 842 C CA . SER A 1 108 ? 10.582 -3.271 -22.361 1.00 94.94 108 SER A CA 1
ATOM 843 C C . SER A 1 108 ? 10.557 -1.933 -21.614 1.00 94.94 108 SER A C 1
ATOM 845 O O . SER A 1 108 ? 9.544 -1.582 -21.008 1.00 94.94 108 SER A O 1
ATOM 847 N N . ASP A 1 109 ? 11.612 -1.123 -21.734 1.00 94.81 109 ASP A N 1
ATOM 848 C CA . ASP A 1 109 ? 11.680 0.205 -21.113 1.00 94.81 109 ASP A CA 1
ATOM 849 C C . ASP A 1 109 ? 10.514 1.091 -21.549 1.00 94.81 109 ASP A C 1
ATOM 851 O O . ASP A 1 109 ? 9.922 1.793 -20.731 1.00 94.81 109 ASP A O 1
ATOM 855 N N . ALA A 1 110 ? 10.144 1.041 -22.832 1.00 95.38 110 ALA A N 1
ATOM 856 C CA . ALA A 1 110 ? 9.019 1.806 -23.353 1.00 95.38 110 ALA A CA 1
ATOM 857 C C . ALA A 1 110 ? 7.676 1.372 -22.737 1.00 95.38 110 ALA A C 1
ATOM 859 O O . ALA A 1 110 ? 6.779 2.206 -22.576 1.00 95.38 110 ALA A O 1
ATOM 860 N N . LEU A 1 111 ? 7.521 0.090 -22.387 1.00 96.19 111 LEU A N 1
ATOM 861 C CA . LEU A 1 111 ? 6.350 -0.408 -21.660 1.00 96.19 111 LEU A CA 1
ATOM 862 C C . LEU A 1 111 ? 6.353 0.068 -20.206 1.00 96.19 111 LEU A C 1
ATOM 864 O O . LEU A 1 111 ? 5.308 0.503 -19.721 1.00 96.19 111 LEU A O 1
ATOM 868 N N . ILE A 1 112 ? 7.507 0.051 -19.536 1.00 96.00 112 ILE A N 1
ATOM 869 C CA . ILE A 1 112 ? 7.649 0.556 -18.164 1.00 96.00 112 ILE A CA 1
ATOM 870 C C . ILE A 1 112 ? 7.342 2.061 -18.117 1.00 96.00 112 ILE A C 1
ATOM 872 O O . ILE A 1 112 ? 6.481 2.485 -17.344 1.00 96.00 112 ILE A O 1
ATOM 876 N N . ASP A 1 113 ? 7.958 2.863 -18.993 1.00 95.44 113 ASP A N 1
ATOM 877 C CA . ASP A 1 113 ? 7.726 4.314 -19.099 1.00 95.44 113 ASP A CA 1
ATOM 878 C C . ASP A 1 113 ? 6.242 4.626 -19.360 1.00 95.44 113 ASP A C 1
ATOM 880 O O . ASP A 1 113 ? 5.701 5.611 -18.848 1.00 95.44 113 ASP A O 1
ATOM 884 N N . ARG A 1 114 ? 5.561 3.801 -20.166 1.00 96.31 114 ARG A N 1
ATOM 885 C CA . ARG A 1 114 ? 4.120 3.938 -20.416 1.00 96.31 114 ARG A CA 1
ATOM 886 C C . ARG A 1 114 ? 3.303 3.589 -19.175 1.00 96.31 114 ARG A C 1
ATOM 888 O O . ARG A 1 114 ? 2.440 4.375 -18.797 1.00 96.31 114 ARG A O 1
ATOM 895 N N . SER A 1 115 ? 3.605 2.465 -18.528 1.00 96.38 115 SER A N 1
ATOM 896 C CA . SER A 1 115 ? 2.928 2.000 -17.313 1.00 96.38 115 SER A CA 1
ATOM 897 C C . SER A 1 115 ? 2.994 3.048 -16.198 1.00 96.38 115 SER A C 1
ATOM 899 O O . SER A 1 115 ? 1.972 3.363 -15.588 1.00 96.38 115 SER A O 1
ATOM 901 N N . VAL A 1 116 ? 4.161 3.671 -15.999 1.00 96.06 116 VAL A N 1
ATOM 902 C CA . VAL A 1 116 ? 4.365 4.758 -15.026 1.00 96.06 116 VAL A CA 1
ATOM 903 C C . VAL A 1 116 ? 3.469 5.955 -15.336 1.00 96.06 116 VAL A C 1
ATOM 905 O O . VAL A 1 116 ? 2.782 6.458 -14.448 1.00 96.06 116 VAL A O 1
ATOM 908 N N . ARG A 1 117 ? 3.429 6.403 -16.598 1.00 95.31 117 ARG A N 1
ATOM 909 C CA . ARG A 1 117 ? 2.593 7.545 -17.011 1.00 95.31 117 ARG A CA 1
ATOM 910 C C . ARG A 1 117 ? 1.107 7.253 -16.843 1.00 95.31 117 ARG A C 1
ATOM 912 O O . ARG A 1 117 ? 0.399 8.080 -16.273 1.00 95.31 117 ARG A O 1
ATOM 919 N N . GLU A 1 118 ? 0.652 6.094 -17.309 1.00 97.06 118 GLU A N 1
ATOM 920 C CA . GLU A 1 118 ? -0.753 5.673 -17.239 1.00 97.06 118 GLU A CA 1
ATOM 921 C C . GLU A 1 118 ? -1.260 5.577 -15.794 1.00 97.06 118 GLU A C 1
ATOM 923 O O . GLU A 1 118 ? -2.389 5.976 -15.515 1.00 97.06 118 GLU A O 1
ATOM 928 N N . HIS A 1 119 ? -0.421 5.113 -14.862 1.00 96.94 119 HIS A N 1
ATOM 929 C CA . HIS A 1 119 ? -0.810 4.892 -13.465 1.00 96.94 119 HIS A CA 1
ATOM 930 C C . HIS A 1 119 ? -0.354 6.005 -12.512 1.00 96.94 119 HIS A C 1
ATOM 932 O O . HIS A 1 119 ? -0.589 5.910 -11.309 1.00 96.94 119 HIS A O 1
ATOM 938 N N . SER A 1 120 ? 0.246 7.081 -13.028 1.00 95.19 120 SER A N 1
ATOM 939 C CA . SER A 1 120 ? 0.720 8.227 -12.237 1.00 95.19 120 SER A CA 1
ATOM 940 C C . SER A 1 120 ? -0.366 8.817 -11.331 1.00 95.19 120 SER A C 1
ATOM 942 O O . SER A 1 120 ? -0.146 8.992 -10.136 1.00 95.19 120 SER A O 1
ATOM 944 N N . ALA A 1 121 ? -1.567 9.042 -11.870 1.00 95.56 121 ALA A N 1
ATOM 945 C CA . ALA A 1 121 ? -2.697 9.589 -11.118 1.00 95.56 121 ALA A CA 1
ATOM 946 C C . ALA A 1 121 ? -3.240 8.628 -10.045 1.00 95.56 121 ALA A C 1
ATOM 948 O O . ALA A 1 121 ? -3.785 9.072 -9.040 1.00 95.56 121 ALA A O 1
ATOM 949 N N . LEU A 1 122 ? -3.112 7.312 -10.249 1.00 96.00 122 LEU A N 1
ATOM 950 C CA . LEU A 1 122 ? -3.461 6.328 -9.224 1.00 96.00 122 LEU A CA 1
ATOM 951 C C . LEU A 1 122 ? -2.415 6.344 -8.105 1.00 96.00 122 LEU A C 1
ATOM 953 O O . LEU A 1 122 ? -2.765 6.370 -6.930 1.00 96.00 122 LEU A O 1
ATOM 957 N N . MET A 1 123 ? -1.133 6.346 -8.474 1.00 96.25 123 MET A N 1
ATOM 958 C CA . MET A 1 123 ? -0.019 6.297 -7.530 1.00 96.25 123 MET A CA 1
ATOM 959 C C . MET A 1 123 ? 0.152 7.587 -6.725 1.00 96.25 123 MET A C 1
ATOM 961 O O . MET A 1 123 ? 0.655 7.512 -5.608 1.00 96.25 123 MET A O 1
ATOM 965 N N . SER A 1 124 ? -0.316 8.740 -7.217 1.00 94.75 124 SER A N 1
ATOM 966 C CA . SER A 1 124 ? -0.179 10.025 -6.513 1.00 94.75 124 SER A CA 1
ATOM 967 C C . SER A 1 124 ? -0.839 10.048 -5.132 1.00 94.75 124 SER A C 1
ATOM 969 O O . SER A 1 124 ? -0.485 10.870 -4.293 1.00 94.75 124 SER A O 1
ATOM 971 N N . ILE A 1 125 ? -1.780 9.138 -4.852 1.00 95.38 125 ILE A N 1
ATOM 972 C CA . ILE A 1 125 ? -2.349 8.985 -3.504 1.00 95.38 125 ILE A CA 1
ATOM 973 C C . ILE A 1 125 ? -1.282 8.610 -2.460 1.00 95.38 125 ILE A C 1
ATOM 975 O O . ILE A 1 125 ? -1.408 8.969 -1.292 1.00 95.38 125 ILE A O 1
ATOM 979 N N . LEU A 1 126 ? -0.206 7.936 -2.877 1.00 95.31 126 LEU A N 1
ATOM 980 C CA . LEU A 1 126 ? 0.903 7.515 -2.016 1.00 95.31 126 LEU A CA 1
ATOM 981 C C . LEU A 1 126 ? 1.878 8.658 -1.694 1.00 95.31 126 LEU A C 1
ATOM 983 O O . LEU A 1 126 ? 2.738 8.499 -0.822 1.00 95.31 126 LEU A O 1
ATOM 987 N N . ASP A 1 127 ? 1.745 9.809 -2.360 1.00 91.38 127 ASP A N 1
ATOM 988 C CA . ASP A 1 127 ? 2.551 11.006 -2.095 1.00 91.38 127 ASP A CA 1
ATOM 989 C C . ASP A 1 127 ? 2.028 11.810 -0.896 1.00 91.38 127 ASP A C 1
ATOM 991 O O . ASP A 1 127 ? 2.760 12.624 -0.330 1.00 91.38 127 ASP A O 1
ATOM 995 N N . SER A 1 128 ? 0.795 11.552 -0.448 1.00 90.31 128 SER A N 1
ATOM 996 C CA . SER A 1 128 ? 0.223 12.199 0.734 1.00 90.31 128 SER A CA 1
ATOM 997 C C . SER A 1 128 ? 1.057 11.937 1.995 1.00 90.31 128 SER A C 1
ATOM 999 O O . SER A 1 128 ? 1.510 10.819 2.269 1.00 90.31 128 SER A O 1
ATOM 1001 N N . ARG A 1 129 ? 1.267 12.998 2.784 1.00 89.19 129 ARG A N 1
ATOM 1002 C CA . ARG A 1 129 ? 2.009 12.985 4.053 1.00 89.19 129 ARG A CA 1
ATOM 1003 C C . ARG A 1 129 ? 1.262 13.846 5.084 1.00 89.19 129 ARG A C 1
ATOM 1005 O O . ARG A 1 129 ? 1.244 15.065 4.927 1.00 89.19 129 ARG A O 1
ATOM 1012 N N . PRO A 1 130 ? 0.673 13.262 6.142 1.00 89.50 130 PRO A N 1
ATOM 1013 C CA . PRO A 1 130 ? 0.500 11.825 6.390 1.00 89.50 130 PRO A CA 1
ATOM 1014 C C . PRO A 1 130 ? -0.488 11.192 5.386 1.00 89.50 130 PRO A C 1
ATOM 1016 O O . PRO A 1 130 ? -1.288 11.909 4.780 1.00 89.50 130 PRO A O 1
ATOM 1019 N N . ILE A 1 131 ? -0.438 9.871 5.174 1.00 90.88 131 ILE A N 1
ATOM 1020 C CA . ILE A 1 131 ? -1.300 9.190 4.181 1.00 90.88 131 ILE A CA 1
ATOM 1021 C C . ILE A 1 131 ? -2.787 9.327 4.530 1.00 90.88 131 ILE A C 1
ATOM 1023 O O . ILE A 1 131 ? -3.638 9.405 3.650 1.00 90.88 131 ILE A O 1
ATOM 1027 N N . GLU A 1 132 ? -3.091 9.466 5.816 1.00 90.06 132 GLU A N 1
ATOM 1028 C CA . GLU A 1 132 ? -4.419 9.694 6.370 1.00 90.06 132 GLU A CA 1
ATOM 1029 C C . GLU A 1 132 ? -5.086 10.964 5.811 1.00 90.06 132 GLU A C 1
ATOM 1031 O O . GLU A 1 132 ? -6.309 11.037 5.773 1.00 90.06 132 GLU A O 1
ATOM 1036 N N . SER A 1 133 ? -4.312 11.928 5.293 1.00 90.00 133 SER A N 1
ATOM 1037 C CA . SER A 1 133 ? -4.850 13.108 4.592 1.00 90.00 133 SER A CA 1
ATOM 1038 C C . SER A 1 133 ? -5.541 12.783 3.262 1.00 90.00 133 SER A C 1
ATOM 1040 O O . SER A 1 133 ? -6.323 13.594 2.771 1.00 90.00 133 SER A O 1
ATOM 1042 N N . ALA A 1 134 ? -5.276 11.609 2.678 1.00 90.88 134 ALA A N 1
ATOM 1043 C CA . ALA A 1 134 ? -5.973 11.125 1.488 1.00 90.88 134 ALA A CA 1
ATOM 1044 C C . ALA A 1 134 ? -7.327 10.472 1.814 1.00 90.88 134 ALA A C 1
ATOM 1046 O O . ALA A 1 134 ? -8.124 10.226 0.905 1.00 90.88 134 ALA A O 1
ATOM 1047 N N . LEU A 1 135 ? -7.592 10.161 3.088 1.00 90.75 135 LEU A N 1
ATOM 1048 C CA . LEU A 1 135 ? -8.854 9.562 3.505 1.00 90.75 135 LEU A CA 1
ATOM 1049 C C . LEU A 1 135 ? -9.977 10.603 3.487 1.00 90.75 135 LEU A C 1
ATOM 1051 O O . LEU A 1 135 ? -9.742 11.778 3.779 1.00 90.75 135 LEU A O 1
ATOM 1055 N N . PRO A 1 136 ? -11.220 10.187 3.191 1.00 89.19 136 PRO A N 1
ATOM 1056 C CA . PRO A 1 136 ? -12.361 11.059 3.405 1.00 89.19 136 PRO A CA 1
ATOM 1057 C C . PRO A 1 136 ? -12.449 11.421 4.890 1.00 89.19 136 PRO A C 1
ATOM 1059 O O . PRO A 1 136 ? -12.189 10.588 5.761 1.00 89.19 136 PRO A O 1
ATOM 1062 N N . SER A 1 137 ? -12.846 12.655 5.179 1.00 85.00 137 SER A N 1
ATOM 1063 C CA . SER A 1 137 ? -13.175 13.086 6.533 1.00 85.00 137 SER A CA 1
ATOM 1064 C C . SER A 1 137 ? -14.660 12.870 6.800 1.00 85.00 137 SER A C 1
ATOM 1066 O O . SER A 1 137 ? -15.514 13.172 5.960 1.00 85.00 137 SER A O 1
ATOM 1068 N N . LEU A 1 138 ? -14.981 12.350 7.985 1.00 84.12 138 LEU A N 1
ATOM 1069 C CA . LEU A 1 138 ? -16.352 12.382 8.473 1.00 84.12 138 LEU A CA 1
ATOM 1070 C C . LEU A 1 138 ? -16.641 13.836 8.850 1.00 84.12 138 LEU A C 1
ATOM 1072 O O . LEU A 1 138 ? -16.067 14.364 9.801 1.00 84.12 138 LEU A O 1
ATOM 1076 N N . SER A 1 139 ? -17.448 14.513 8.041 1.00 73.94 139 SER A N 1
ATOM 1077 C CA . SER A 1 139 ? -17.730 15.937 8.205 1.00 73.94 139 SER A CA 1
ATOM 1078 C C . SER A 1 139 ? -19.097 16.150 8.838 1.00 73.94 139 SER A C 1
ATOM 1080 O O . SER A 1 139 ? -20.016 15.348 8.677 1.00 73.94 139 SER A O 1
ATOM 1082 N N . ARG A 1 140 ? -19.219 17.257 9.573 1.00 73.94 140 ARG A N 1
ATOM 1083 C CA . ARG A 1 140 ? -20.510 17.717 10.078 1.00 73.94 140 ARG A CA 1
ATOM 1084 C C . ARG A 1 140 ? -21.413 18.092 8.897 1.00 73.94 140 ARG A C 1
ATOM 1086 O O . ARG A 1 140 ? -20.911 18.699 7.943 1.00 73.94 140 ARG A O 1
ATOM 1093 N N . PRO A 1 141 ? -22.714 17.773 8.943 1.00 72.94 141 PRO A N 1
ATOM 1094 C CA . PRO A 1 141 ? -23.668 18.222 7.938 1.00 72.94 141 PRO A CA 1
ATOM 1095 C C . PRO A 1 141 ? -23.581 19.742 7.719 1.00 72.94 141 PRO A C 1
ATOM 1097 O O . PRO A 1 141 ? -23.628 20.528 8.660 1.00 72.94 141 PRO A O 1
ATOM 1100 N N . ILE A 1 142 ? -23.457 20.174 6.458 1.00 63.84 142 ILE A N 1
ATOM 1101 C CA . ILE A 1 142 ? -23.252 21.590 6.075 1.00 63.84 142 ILE A CA 1
ATOM 1102 C C . ILE A 1 142 ? -24.442 22.479 6.493 1.00 63.84 142 ILE A C 1
ATOM 1104 O O . ILE A 1 142 ? -24.295 23.688 6.672 1.00 63.84 142 ILE A O 1
ATOM 1108 N N . MET A 1 143 ? -25.623 21.885 6.664 1.00 54.47 143 MET A N 1
ATOM 1109 C CA . MET A 1 143 ? -26.828 22.552 7.146 1.00 54.47 143 MET A CA 1
ATOM 1110 C C . MET A 1 143 ? -27.237 21.950 8.486 1.00 54.47 143 MET A C 1
ATOM 1112 O O . MET A 1 143 ? -28.068 21.049 8.532 1.00 54.47 143 MET A O 1
ATOM 1116 N N . SER A 1 144 ? -26.668 22.468 9.567 1.00 52.75 144 SER A N 1
ATOM 1117 C CA . SER A 1 144 ? -27.157 22.194 10.913 1.00 52.75 144 SER A CA 1
ATOM 1118 C C . SER A 1 144 ? -27.318 23.507 11.653 1.00 52.75 144 SER A C 1
ATOM 1120 O O . SER A 1 144 ? -26.344 24.210 11.922 1.00 52.75 144 SER A O 1
ATOM 1122 N N . LEU A 1 145 ? -28.572 23.900 11.878 1.00 52.62 145 LEU A N 1
ATOM 1123 C CA . LEU A 1 145 ? -28.919 25.123 12.603 1.00 52.62 145 LEU A CA 1
ATOM 1124 C C . LEU A 1 145 ? -28.990 24.896 14.124 1.00 52.62 145 LEU A C 1
ATOM 1126 O O . LEU A 1 145 ? -29.145 25.864 14.871 1.00 52.62 145 LEU A O 1
ATOM 1130 N N . ASP A 1 146 ? -28.831 23.654 14.591 1.00 57.56 146 ASP A N 1
ATOM 1131 C CA . ASP A 1 146 ? -29.233 23.256 15.936 1.00 57.56 146 ASP A CA 1
ATOM 1132 C C . ASP A 1 146 ? -28.051 22.649 16.714 1.00 57.56 146 ASP A C 1
ATOM 1134 O O . ASP A 1 146 ? -27.288 21.837 16.199 1.00 57.56 146 ASP A O 1
ATOM 1138 N N . ALA A 1 147 ? -27.928 22.976 18.006 1.00 64.94 147 ALA A N 1
ATOM 1139 C CA . ALA A 1 147 ? -26.931 22.405 18.928 1.00 64.94 147 ALA A CA 1
ATOM 1140 C C . ALA A 1 147 ? -27.143 20.898 19.240 1.00 64.94 147 ALA A C 1
ATOM 1142 O O . ALA A 1 147 ? -26.565 20.361 20.189 1.00 64.94 147 ALA A O 1
ATOM 1143 N N . SER A 1 148 ? -28.006 20.218 18.482 1.00 74.56 148 SER A N 1
ATOM 1144 C CA . SER A 1 148 ? -28.404 18.822 18.680 1.00 74.56 148 SER A CA 1
ATOM 1145 C C . SER A 1 148 ? -27.281 17.843 18.334 1.00 74.56 148 SER A C 1
ATOM 1147 O O . SER A 1 148 ? -27.114 16.847 19.032 1.00 74.56 148 SER A O 1
ATOM 1149 N N . GLU A 1 149 ? -26.450 18.145 17.337 1.00 81.44 149 GLU A N 1
ATOM 1150 C CA . GLU A 1 149 ? -25.337 17.277 16.923 1.00 81.44 149 GLU A CA 1
ATOM 1151 C C . GLU A 1 149 ? -24.293 17.099 18.026 1.00 81.44 149 GLU A C 1
ATOM 1153 O O . GLU A 1 149 ? -23.921 15.977 18.371 1.00 81.44 149 GLU A O 1
ATOM 1158 N N . ASP A 1 150 ? -23.849 18.212 18.618 1.00 83.62 150 ASP A N 1
ATOM 1159 C CA . ASP A 1 150 ? -22.893 18.192 19.727 1.00 83.62 150 ASP A CA 1
ATOM 1160 C C . ASP A 1 150 ? -23.480 17.500 20.955 1.00 83.62 150 ASP A C 1
ATOM 1162 O O . ASP A 1 150 ? -22.760 16.813 21.683 1.00 83.62 150 ASP A O 1
ATOM 1166 N N . SER A 1 151 ? -24.793 17.633 21.162 1.00 87.12 151 SER A N 1
ATOM 1167 C CA . SER A 1 151 ? -25.504 16.922 22.220 1.00 87.12 151 SER A CA 1
ATOM 1168 C C . SER A 1 151 ? -25.484 15.410 21.993 1.00 87.12 151 SER A C 1
ATOM 1170 O O . SER A 1 151 ? -25.208 14.675 22.936 1.00 87.12 151 SER A O 1
ATOM 1172 N N . ILE A 1 152 ? -25.731 14.931 20.771 1.00 89.75 152 ILE A N 1
ATOM 1173 C CA . ILE A 1 152 ? -25.746 13.494 20.446 1.00 89.75 152 ILE A CA 1
ATOM 1174 C C . ILE A 1 152 ? -24.342 12.902 20.565 1.00 89.75 152 ILE A C 1
ATOM 1176 O O . ILE A 1 152 ? -24.151 11.886 21.234 1.00 89.75 152 ILE A O 1
ATOM 1180 N N . VAL A 1 153 ? -23.335 13.572 19.997 1.00 90.38 153 VAL A N 1
ATOM 1181 C CA . VAL A 1 153 ? -21.930 13.147 20.107 1.00 90.38 153 VAL A CA 1
ATOM 1182 C C . VAL A 1 153 ? -21.473 13.165 21.566 1.00 90.38 153 VAL A C 1
ATOM 1184 O O . VAL A 1 153 ? -20.828 12.223 22.029 1.00 90.38 153 VAL A O 1
ATOM 1187 N N . GLY A 1 154 ? -21.816 14.218 22.311 1.00 91.50 154 GLY A N 1
ATOM 1188 C CA . GLY A 1 154 ? -21.497 14.350 23.730 1.00 91.50 154 GLY A CA 1
ATOM 1189 C C . GLY A 1 154 ? -22.154 13.265 24.582 1.00 91.50 154 GLY A C 1
ATOM 1190 O O . GLY A 1 154 ? -21.477 12.646 25.406 1.00 91.50 154 GLY A O 1
ATOM 1191 N N . ALA A 1 155 ? -23.436 12.990 24.345 1.00 92.94 155 ALA A N 1
ATOM 1192 C CA . ALA A 1 155 ? -24.190 11.960 25.047 1.00 92.94 155 ALA A CA 1
ATOM 1193 C C . ALA A 1 155 ? -23.638 10.558 24.750 1.00 92.94 155 ALA A C 1
ATOM 1195 O O . ALA A 1 155 ? -23.395 9.796 25.685 1.00 92.94 155 ALA A O 1
ATOM 1196 N N . LEU A 1 156 ? -23.319 10.255 23.488 1.00 94.12 156 LEU A N 1
ATOM 1197 C CA . LEU A 1 156 ? -22.699 8.987 23.098 1.00 94.12 156 LEU A CA 1
ATOM 1198 C C . LEU A 1 156 ? -21.308 8.816 23.732 1.00 94.12 156 LEU A C 1
ATOM 1200 O O . LEU A 1 156 ? -21.018 7.773 24.322 1.00 94.12 156 LEU A O 1
ATOM 1204 N N . LYS A 1 157 ? -20.461 9.859 23.708 1.00 94.44 157 LYS A N 1
ATOM 1205 C CA . LYS A 1 157 ? -19.156 9.866 24.404 1.00 94.44 157 LYS A CA 1
ATOM 1206 C C . LYS A 1 157 ? -19.320 9.629 25.910 1.00 94.44 157 LYS A C 1
ATOM 1208 O O . LYS A 1 157 ? -18.520 8.911 26.510 1.00 94.44 157 LYS A O 1
ATOM 1213 N N . GLN A 1 158 ? -20.332 10.228 26.534 1.00 95.62 158 GLN A N 1
ATOM 1214 C CA . GLN A 1 158 ? -20.620 10.038 27.954 1.00 95.62 158 GLN A CA 1
ATOM 1215 C C . GLN A 1 158 ? -21.062 8.602 28.255 1.00 95.62 158 GLN A C 1
ATOM 1217 O O . GLN A 1 158 ? -20.552 8.008 29.205 1.00 95.62 158 GLN A O 1
ATOM 1222 N N . SER A 1 159 ? -21.958 8.032 27.451 1.00 96.56 159 SER A N 1
ATOM 1223 C CA . SER A 1 159 ? -22.438 6.662 27.634 1.00 96.56 159 SER A CA 1
ATOM 1224 C C . SER A 1 159 ? -21.333 5.623 27.433 1.00 96.56 159 SER A C 1
ATOM 1226 O O . SER A 1 159 ? -21.240 4.681 28.218 1.00 96.56 159 SER A O 1
ATOM 1228 N N . LEU A 1 160 ? -20.418 5.837 26.480 1.00 96.06 160 LEU A N 1
ATOM 1229 C CA . LEU A 1 160 ? -19.217 5.006 26.328 1.00 96.06 160 LEU A CA 1
ATOM 1230 C C . LEU A 1 160 ? -18.318 5.051 27.577 1.00 96.06 160 LEU A C 1
ATOM 1232 O O . LEU A 1 160 ? -17.920 4.007 28.085 1.00 96.06 160 LEU A O 1
ATOM 1236 N N . ARG A 1 161 ? -18.076 6.237 28.153 1.00 96.44 161 ARG A N 1
ATOM 1237 C CA . ARG A 1 161 ? -17.306 6.368 29.410 1.00 96.44 161 ARG A CA 1
ATOM 1238 C C . ARG A 1 161 ? -17.994 5.697 30.601 1.00 96.44 161 ARG A C 1
ATOM 1240 O O . ARG A 1 161 ? -17.326 5.171 31.492 1.00 96.44 161 ARG A O 1
ATOM 1247 N N . GLN A 1 162 ? -19.325 5.740 30.653 1.00 96.75 162 GLN A N 1
ATOM 1248 C CA . GLN A 1 162 ? -20.096 5.037 31.680 1.00 96.75 162 GLN A CA 1
ATOM 1249 C C . GLN A 1 162 ? -19.949 3.520 31.533 1.00 96.75 162 GLN A C 1
ATOM 1251 O O . GLN A 1 162 ? -19.730 2.842 32.536 1.00 96.75 162 GLN A O 1
ATOM 1256 N N . LEU A 1 163 ? -19.983 2.998 30.304 1.00 96.94 163 LEU A N 1
ATOM 1257 C CA . LEU A 1 163 ? -19.733 1.583 30.030 1.00 96.94 163 LEU A CA 1
ATOM 1258 C C . LEU A 1 163 ? -18.319 1.156 30.465 1.00 96.94 163 LEU A C 1
ATOM 1260 O O . LEU A 1 163 ? -18.180 0.141 31.148 1.00 96.94 163 LEU A O 1
ATOM 1264 N N . ASP A 1 164 ? -17.291 1.959 30.171 1.00 96.44 164 ASP A N 1
ATOM 1265 C CA . ASP A 1 164 ? -15.920 1.710 30.650 1.00 96.44 164 ASP A CA 1
ATOM 1266 C C . ASP A 1 164 ? -15.847 1.693 32.184 1.00 96.44 164 ASP A C 1
ATOM 1268 O O . ASP A 1 164 ? -15.197 0.835 32.788 1.00 96.44 164 ASP A O 1
ATOM 1272 N N . THR A 1 165 ? -16.566 2.613 32.836 1.00 97.00 165 THR A N 1
ATOM 1273 C CA . THR A 1 165 ? -16.653 2.676 34.301 1.00 97.00 165 THR A CA 1
ATOM 1274 C C . THR A 1 165 ? -17.301 1.414 34.877 1.00 97.00 165 THR A C 1
ATOM 1276 O O . THR A 1 165 ? -16.797 0.873 35.861 1.00 97.00 165 THR A O 1
ATOM 1279 N N . LEU A 1 166 ? -18.372 0.900 34.260 1.00 97.06 166 LEU A N 1
ATOM 1280 C CA . LEU A 1 166 ? -18.992 -0.373 34.654 1.00 97.06 166 LEU A CA 1
ATOM 1281 C C . LEU A 1 166 ? -18.027 -1.553 34.479 1.00 97.06 166 LEU A C 1
ATOM 1283 O O . LEU A 1 166 ? -18.006 -2.452 35.325 1.00 97.06 166 LEU A O 1
ATOM 1287 N N . GLY A 1 167 ? -17.209 -1.541 33.423 1.00 95.75 167 GLY A N 1
ATOM 1288 C CA . GLY A 1 167 ? -16.145 -2.524 33.205 1.00 95.75 167 GLY A CA 1
ATOM 1289 C C . GLY A 1 167 ? -15.082 -2.491 34.308 1.00 95.75 167 GLY A C 1
ATOM 1290 O O . GLY A 1 167 ? -14.737 -3.533 34.868 1.00 95.75 167 GLY A O 1
ATOM 1291 N N . ALA A 1 168 ? -14.622 -1.299 34.691 1.00 96.69 168 ALA A N 1
ATOM 1292 C CA . ALA A 1 168 ? -13.673 -1.122 35.792 1.00 96.69 168 ALA A CA 1
ATOM 1293 C C . ALA A 1 168 ? -14.260 -1.553 37.148 1.00 96.69 168 ALA A C 1
ATOM 1295 O O . ALA A 1 168 ? -13.584 -2.217 37.936 1.00 96.69 168 ALA A O 1
ATOM 1296 N N . GLN A 1 169 ? -15.534 -1.237 37.408 1.00 96.06 169 GLN A N 1
ATOM 1297 C CA . GLN A 1 169 ? -16.246 -1.714 38.597 1.00 96.06 169 GLN A CA 1
ATOM 1298 C C . GLN A 1 169 ? -16.301 -3.243 38.640 1.00 96.06 169 GLN A C 1
ATOM 1300 O O . GLN A 1 169 ? -16.038 -3.830 39.686 1.00 96.06 169 GLN A O 1
ATOM 1305 N N . ARG A 1 170 ? -16.572 -3.898 37.505 1.00 95.81 170 ARG A N 1
ATOM 1306 C CA . ARG A 1 170 ? -16.598 -5.363 37.413 1.00 95.81 170 ARG A CA 1
ATOM 1307 C C . ARG A 1 170 ? -15.249 -5.996 37.742 1.00 95.81 170 ARG A C 1
ATOM 1309 O O . ARG A 1 170 ? -15.222 -6.976 38.480 1.00 95.81 170 ARG A O 1
ATOM 1316 N N . ALA A 1 171 ? -14.151 -5.427 37.247 1.00 95.38 171 ALA A N 1
ATOM 1317 C CA . ALA A 1 171 ? -12.810 -5.883 37.613 1.00 95.38 171 ALA A CA 1
ATOM 1318 C C . ALA A 1 171 ? -12.572 -5.764 39.133 1.00 95.38 171 ALA A C 1
ATOM 1320 O O . ALA A 1 171 ? -12.084 -6.700 39.761 1.00 95.38 171 ALA A O 1
ATOM 1321 N N . GLY A 1 172 ? -13.016 -4.661 39.749 1.00 95.75 172 GLY A N 1
ATOM 1322 C CA . GLY A 1 172 ? -12.967 -4.485 41.204 1.00 95.75 172 GLY A CA 1
ATOM 1323 C C . GLY A 1 172 ? -13.801 -5.517 41.978 1.00 95.75 172 GLY A C 1
ATOM 1324 O O . GLY A 1 172 ? -13.324 -6.070 42.968 1.00 95.75 172 GLY A O 1
ATOM 1325 N N . LEU A 1 173 ? -15.020 -5.823 41.517 1.00 94.50 173 LEU A N 1
ATOM 1326 C CA . LEU A 1 173 ? -15.874 -6.873 42.097 1.00 94.50 173 LEU A CA 1
ATOM 1327 C C . LEU A 1 173 ? -15.204 -8.252 42.021 1.00 94.50 173 LEU A C 1
ATOM 1329 O O . LEU A 1 173 ? -15.238 -9.015 42.990 1.00 94.50 173 LEU A O 1
ATOM 1333 N N . GLU A 1 174 ? -14.562 -8.564 40.893 1.00 95.25 174 GLU A N 1
ATOM 1334 C CA . GLU A 1 174 ? -13.819 -9.812 40.705 1.00 95.25 174 GLU A CA 1
ATOM 1335 C C . GLU A 1 174 ? -12.656 -9.938 41.701 1.00 95.25 174 GLU A C 1
ATOM 1337 O O . GLU A 1 174 ? -12.493 -10.987 42.336 1.00 95.25 174 GLU A O 1
ATOM 1342 N N . ASP A 1 175 ? -11.876 -8.873 41.884 1.00 95.50 175 ASP A N 1
ATOM 1343 C CA . ASP A 1 175 ? -10.761 -8.848 42.834 1.00 95.50 175 ASP A CA 1
ATOM 1344 C C . ASP A 1 175 ? -11.237 -8.996 44.283 1.00 95.50 175 ASP A C 1
ATOM 1346 O O . ASP A 1 175 ? -10.659 -9.773 45.053 1.00 95.50 175 ASP A O 1
ATOM 1350 N N . MET A 1 176 ? -12.331 -8.322 44.652 1.00 92.94 176 MET A N 1
ATOM 1351 C CA . MET A 1 176 ? -12.946 -8.474 45.973 1.00 92.94 176 MET A CA 1
ATOM 1352 C C . MET A 1 176 ? -13.403 -9.914 46.220 1.00 92.94 176 MET A C 1
ATOM 1354 O O . MET A 1 176 ? -13.116 -10.473 47.282 1.00 92.94 176 MET A O 1
ATOM 1358 N N . LEU A 1 177 ? -14.039 -10.553 45.235 1.00 91.88 177 LEU A N 1
ATOM 1359 C CA . LEU A 1 177 ? -14.488 -11.942 45.345 1.00 91.88 177 LEU A CA 1
ATOM 1360 C C . LEU A 1 177 ? -13.308 -12.919 45.477 1.00 91.88 177 LEU A C 1
ATOM 1362 O O . LEU A 1 177 ? -13.345 -13.833 46.309 1.00 91.88 177 LEU A O 1
ATOM 1366 N N . LYS A 1 178 ? -12.236 -12.724 44.697 1.00 93.44 178 LYS A N 1
ATOM 1367 C CA . LYS A 1 178 ? -10.999 -13.519 44.806 1.00 93.44 178 LYS A CA 1
ATOM 1368 C C . LYS A 1 178 ? -10.362 -13.378 46.184 1.00 93.44 178 LYS A C 1
ATOM 1370 O O . LYS A 1 178 ? -9.948 -14.380 46.773 1.00 93.44 178 LYS A O 1
ATOM 1375 N N . GLU A 1 179 ? -10.301 -12.161 46.713 1.00 93.12 179 GLU A N 1
ATOM 1376 C CA . GLU A 1 179 ? -9.715 -11.890 48.022 1.00 93.12 179 GLU A CA 1
ATOM 1377 C C . GLU A 1 179 ? -10.559 -12.474 49.160 1.00 93.12 179 GLU A C 1
ATOM 1379 O O . GLU A 1 179 ? -10.007 -13.060 50.097 1.00 93.12 179 GLU A O 1
ATOM 1384 N N . MET A 1 180 ? -11.888 -12.383 49.058 1.00 90.12 180 MET A N 1
ATOM 1385 C CA . MET A 1 180 ? -12.805 -13.046 49.985 1.00 90.12 180 MET A CA 1
ATOM 1386 C C . MET A 1 180 ? -12.584 -14.554 49.980 1.00 90.12 180 MET A C 1
ATOM 1388 O O . MET A 1 180 ? -12.317 -15.121 51.036 1.00 90.12 180 MET A O 1
ATOM 1392 N N . LYS A 1 181 ? -12.577 -15.190 48.803 1.00 88.56 181 LYS A N 1
ATOM 1393 C CA . LYS A 1 181 ? -12.302 -16.628 48.664 1.00 88.56 181 LYS A CA 1
ATOM 1394 C C . LYS A 1 181 ? -10.954 -17.022 49.272 1.00 88.56 181 LYS A C 1
ATOM 1396 O O . LYS A 1 181 ? -10.859 -18.052 49.932 1.00 88.56 181 LYS A O 1
ATOM 1401 N N . ARG A 1 182 ? -9.905 -16.217 49.069 1.00 90.62 182 ARG A N 1
ATOM 1402 C CA . ARG A 1 182 ? -8.566 -16.480 49.627 1.00 90.62 182 ARG A CA 1
ATOM 1403 C C . ARG A 1 182 ? -8.567 -16.471 51.157 1.00 90.62 182 ARG A C 1
ATOM 1405 O O . ARG A 1 182 ? -7.850 -17.254 51.775 1.00 90.62 182 ARG A O 1
ATOM 1412 N N . LYS A 1 183 ? -9.341 -15.567 51.758 1.00 88.44 183 LYS A N 1
ATOM 1413 C CA . LYS A 1 183 ? -9.448 -15.395 53.214 1.00 88.44 183 LYS A CA 1
ATOM 1414 C C . LYS A 1 183 ? -10.472 -16.330 53.867 1.00 88.44 183 LYS A C 1
ATOM 1416 O O . LYS A 1 183 ? -10.458 -16.467 55.090 1.00 88.44 183 LYS A O 1
ATOM 1421 N N . ASP A 1 184 ? -11.339 -16.972 53.090 1.00 86.81 184 ASP A N 1
ATOM 1422 C CA . ASP A 1 184 ? -12.442 -17.785 53.600 1.00 86.81 184 ASP A CA 1
ATOM 1423 C C . ASP A 1 184 ? -12.003 -19.220 53.946 1.00 86.81 184 ASP A C 1
ATOM 1425 O O . ASP A 1 184 ? -12.276 -20.187 53.238 1.00 86.81 184 ASP A O 1
ATOM 1429 N N . ASN A 1 185 ? -11.279 -19.368 55.061 1.00 86.88 185 ASN A N 1
ATOM 1430 C CA . ASN A 1 185 ? -10.931 -20.680 55.604 1.00 86.88 185 ASN A CA 1
ATOM 1431 C C . ASN A 1 185 ? -12.032 -21.207 56.538 1.00 86.88 185 ASN A C 1
ATOM 1433 O O . ASN A 1 185 ? -12.158 -20.777 57.689 1.00 86.88 185 ASN A O 1
ATOM 1437 N N . ILE A 1 186 ? -12.785 -22.194 56.058 1.00 87.88 186 ILE A N 1
ATOM 1438 C CA . ILE A 1 186 ? -13.899 -22.804 56.795 1.00 87.88 186 ILE A CA 1
ATOM 1439 C C . ILE A 1 186 ? -13.501 -24.029 57.636 1.00 87.88 186 ILE A C 1
ATOM 1441 O O . ILE A 1 186 ? -14.283 -24.453 58.485 1.00 87.88 186 ILE A O 1
ATOM 1445 N N . LEU A 1 187 ? -12.292 -24.586 57.460 1.00 85.88 187 LEU A N 1
ATOM 1446 C CA . LEU A 1 187 ? -11.834 -25.796 58.169 1.00 85.88 187 LEU A CA 1
ATOM 1447 C C . LEU A 1 187 ? -11.926 -25.674 59.703 1.00 85.88 187 LEU A C 1
ATOM 1449 O O . LEU A 1 187 ? -12.490 -26.574 60.326 1.00 85.88 187 LEU A O 1
ATOM 1453 N N . PRO A 1 188 ? -11.474 -24.573 60.340 1.00 87.19 188 PRO A N 1
ATOM 1454 C CA . PRO A 1 188 ? -11.604 -24.416 61.789 1.00 87.19 188 PRO A CA 1
ATOM 1455 C C . PRO A 1 188 ? -13.063 -24.384 62.260 1.00 87.19 188 PRO A C 1
ATOM 1457 O O . PRO A 1 188 ? -13.383 -24.890 63.333 1.00 87.19 188 PRO A O 1
ATOM 1460 N N . LYS A 1 189 ? -13.961 -23.812 61.449 1.00 84.88 189 LYS A N 1
ATOM 1461 C CA . LYS A 1 189 ? -15.393 -23.722 61.762 1.00 84.88 189 LYS A CA 1
ATOM 1462 C C . LYS A 1 189 ? -16.080 -25.073 61.609 1.00 84.88 189 LYS A C 1
ATOM 1464 O O . LYS A 1 189 ? -16.905 -25.418 62.447 1.00 84.88 189 LYS A O 1
ATOM 1469 N N . LEU A 1 190 ? -15.693 -25.858 60.603 1.00 85.88 190 LEU A N 1
ATOM 1470 C CA . LEU A 1 190 ? -16.148 -27.238 60.423 1.00 85.88 190 LEU A CA 1
ATOM 1471 C C . LEU A 1 190 ? -15.750 -28.116 61.614 1.00 85.88 190 LEU A C 1
ATOM 1473 O O . LEU A 1 190 ? -16.584 -28.842 62.136 1.00 85.88 190 LEU A O 1
ATOM 1477 N N . MET A 1 191 ? -14.510 -27.998 62.096 1.00 84.88 191 MET A N 1
ATOM 1478 C CA . MET A 1 191 ? -14.035 -28.772 63.253 1.00 84.88 191 MET A CA 1
ATOM 1479 C C . MET A 1 191 ? -14.736 -28.401 64.569 1.00 84.88 191 MET A C 1
ATOM 1481 O O . MET A 1 191 ? -14.832 -29.236 65.465 1.00 84.88 191 MET A O 1
ATOM 1485 N N . ALA A 1 192 ? -15.208 -27.159 64.699 1.00 82.06 192 ALA A N 1
ATOM 1486 C CA . ALA A 1 192 ? -15.877 -26.654 65.899 1.00 82.06 192 ALA A CA 1
ATOM 1487 C C . ALA A 1 192 ? -17.410 -26.816 65.874 1.00 82.06 192 ALA A C 1
ATOM 1489 O O . ALA A 1 192 ? -18.069 -26.595 66.891 1.00 82.06 192 ALA A O 1
ATOM 1490 N N . THR A 1 193 ? -17.996 -27.167 64.727 1.00 77.69 193 THR A N 1
ATOM 1491 C CA . THR A 1 193 ? -19.452 -27.258 64.570 1.00 77.69 193 THR A CA 1
ATOM 1492 C C . THR A 1 193 ? -19.941 -28.644 64.988 1.00 77.69 193 THR A C 1
ATOM 1494 O O . THR A 1 193 ? -19.628 -29.636 64.349 1.00 77.69 193 THR A O 1
ATOM 1497 N N . ALA A 1 194 ? -20.742 -28.714 66.056 1.00 69.81 194 ALA A N 1
ATOM 1498 C CA . ALA A 1 194 ? -21.392 -29.950 66.518 1.00 69.81 194 ALA A CA 1
ATOM 1499 C C . ALA A 1 194 ? -22.808 -30.164 65.925 1.00 69.81 194 ALA A C 1
ATOM 1501 O O . ALA A 1 194 ? -23.498 -31.110 66.298 1.00 69.81 194 ALA A O 1
ATOM 1502 N N . GLY A 1 195 ? -23.260 -29.251 65.053 1.00 72.25 195 GLY A N 1
ATOM 1503 C CA . GLY A 1 195 ? -24.600 -29.216 64.451 1.00 72.25 195 GLY A CA 1
ATOM 1504 C C . GLY A 1 195 ? -24.603 -29.428 62.930 1.00 72.25 195 GLY A C 1
ATOM 1505 O O . GLY A 1 195 ? -23.672 -29.998 62.372 1.00 72.25 195 GLY A O 1
ATOM 1506 N N . SER A 1 196 ? -25.658 -28.966 62.250 1.00 83.62 196 SER A N 1
ATOM 1507 C CA . SER A 1 196 ? -25.834 -29.129 60.797 1.00 83.62 196 SER A CA 1
ATOM 1508 C C . SER A 1 196 ? -24.747 -28.407 59.990 1.00 83.62 196 SER A C 1
ATOM 1510 O O . SER A 1 196 ? -24.604 -27.186 60.061 1.00 83.62 196 SER A O 1
ATOM 1512 N N . HIS A 1 197 ? -24.000 -29.160 59.180 1.00 83.62 197 HIS A N 1
ATOM 1513 C CA . HIS A 1 197 ? -22.989 -28.600 58.278 1.00 83.62 197 HIS A CA 1
ATOM 1514 C C . HIS A 1 197 ? -23.605 -27.803 57.118 1.00 83.62 197 HIS A C 1
ATOM 1516 O O . HIS A 1 197 ? -22.988 -26.855 56.643 1.00 83.62 197 HIS A O 1
ATOM 1522 N N . GLU A 1 198 ? -24.829 -28.135 56.700 1.00 85.94 198 GLU A N 1
ATOM 1523 C CA . GLU A 1 198 ? -25.561 -27.390 55.666 1.00 85.94 198 GLU A CA 1
ATOM 1524 C C . GLU A 1 198 ? -25.847 -25.950 56.106 1.00 85.94 198 GLU A C 1
ATOM 1526 O O . GLU A 1 198 ? -25.609 -25.009 55.352 1.00 85.94 198 GLU A O 1
ATOM 1531 N N . ASP A 1 199 ? -26.262 -25.750 57.361 1.00 86.31 199 ASP A N 1
ATOM 1532 C CA . ASP A 1 199 ? -26.527 -24.407 57.894 1.00 86.31 199 ASP A CA 1
ATOM 1533 C C . ASP A 1 199 ? -25.239 -23.578 58.001 1.00 86.31 199 ASP A C 1
ATOM 1535 O O . ASP A 1 199 ? -25.246 -22.368 57.755 1.00 86.31 199 ASP A O 1
ATOM 1539 N N . LEU A 1 200 ? -24.115 -24.234 58.322 1.00 86.62 200 LEU A N 1
ATOM 1540 C CA . LEU A 1 200 ? -22.795 -23.609 58.319 1.00 86.62 200 LEU A CA 1
ATOM 1541 C C . LEU A 1 200 ? -22.404 -23.168 56.903 1.00 86.62 200 LEU A C 1
ATOM 1543 O O . LEU A 1 200 ? -22.061 -22.002 56.717 1.00 86.62 200 LEU A O 1
ATOM 1547 N N . PHE A 1 201 ? -22.480 -24.056 55.906 1.00 88.31 201 PHE A N 1
ATOM 1548 C CA . PHE A 1 201 ? -22.155 -23.702 54.521 1.00 88.31 201 PHE A CA 1
ATOM 1549 C C . PHE A 1 201 ? -23.050 -22.581 54.002 1.00 88.31 201 PHE A C 1
ATOM 1551 O O . PHE A 1 201 ? -22.547 -21.628 53.411 1.00 88.31 201 PHE A O 1
ATOM 1558 N N . ARG A 1 202 ? -24.354 -22.631 54.291 1.00 88.50 202 ARG A N 1
ATOM 1559 C CA . ARG A 1 202 ? -25.307 -21.591 53.891 1.00 88.50 202 ARG A CA 1
ATOM 1560 C C . ARG A 1 202 ? -24.925 -20.220 54.448 1.00 88.50 202 ARG A C 1
ATOM 1562 O O . ARG A 1 202 ? -24.957 -19.236 53.718 1.00 88.50 202 ARG A O 1
ATOM 1569 N N . LYS A 1 203 ? -24.511 -20.163 55.717 1.00 86.56 203 LYS A N 1
ATOM 1570 C CA . LYS A 1 203 ? -24.082 -18.928 56.392 1.00 86.56 203 LYS A CA 1
ATOM 1571 C C . LYS A 1 203 ? -22.717 -18.418 55.921 1.00 86.56 203 LYS A C 1
ATOM 1573 O O . LYS A 1 203 ? -22.452 -17.220 55.960 1.00 86.56 203 LYS A O 1
ATOM 1578 N N . GLU A 1 204 ? -21.823 -19.315 55.521 1.00 87.12 204 GLU A N 1
ATOM 1579 C CA . GLU A 1 204 ? -20.515 -18.927 54.993 1.00 87.12 204 GLU A CA 1
ATOM 1580 C C . GLU A 1 204 ? -20.629 -18.421 53.547 1.00 87.12 204 GLU A C 1
ATOM 1582 O O . GLU A 1 204 ? -20.032 -17.396 53.225 1.00 87.12 204 GLU A O 1
ATOM 1587 N N . ILE A 1 205 ? -21.474 -19.052 52.722 1.00 88.25 205 ILE A N 1
ATOM 1588 C CA . ILE A 1 205 ? -21.773 -18.615 51.349 1.00 88.25 205 ILE A CA 1
ATOM 1589 C C . ILE A 1 205 ? -22.516 -17.275 51.340 1.00 88.25 205 ILE A C 1
ATOM 1591 O O . ILE A 1 205 ? -22.199 -16.428 50.507 1.00 88.25 205 ILE A O 1
ATOM 1595 N N . SER A 1 206 ? -23.427 -17.031 52.292 1.00 91.44 206 SER A N 1
ATOM 1596 C CA . SER A 1 206 ? -24.209 -15.784 52.340 1.00 91.44 206 SER A CA 1
ATOM 1597 C C . SER A 1 206 ? -23.359 -14.519 52.519 1.00 91.44 206 SER A C 1
ATOM 1599 O O . SER A 1 206 ? -23.828 -13.404 52.323 1.00 91.44 206 SER A O 1
ATOM 1601 N N . LYS A 1 207 ? -22.076 -14.647 52.883 1.00 88.88 207 LYS A N 1
ATOM 1602 C CA . LYS A 1 207 ? -21.146 -13.506 52.891 1.00 88.88 207 LYS A CA 1
ATOM 1603 C C . LYS A 1 207 ? -20.930 -12.922 51.496 1.00 88.88 207 LYS A C 1
ATOM 1605 O O . LYS A 1 207 ? -20.613 -11.742 51.382 1.00 88.88 207 LYS A O 1
ATOM 1610 N N . CYS A 1 208 ? -21.063 -13.745 50.458 1.00 89.19 208 CYS A N 1
ATOM 1611 C CA . CYS A 1 208 ? -20.910 -13.332 49.069 1.00 89.19 208 CYS A CA 1
ATOM 1612 C C . CYS A 1 208 ? -22.171 -12.655 48.513 1.00 89.19 208 CYS A C 1
ATOM 1614 O O . CYS A 1 208 ? -22.088 -12.074 47.435 1.00 89.19 208 CYS A O 1
ATOM 1616 N N . ASP A 1 209 ? -23.305 -12.693 49.226 1.00 92.00 209 ASP A N 1
ATOM 1617 C CA . ASP A 1 209 ? -24.595 -12.188 48.733 1.00 92.00 209 ASP A CA 1
ATOM 1618 C C . ASP A 1 209 ? -24.508 -10.720 48.303 1.00 92.00 209 ASP A C 1
ATOM 1620 O O . ASP A 1 209 ? -24.984 -10.370 47.230 1.00 92.00 209 ASP A O 1
ATOM 1624 N N . HIS A 1 210 ? -23.797 -9.885 49.067 1.00 92.06 210 HIS A N 1
ATOM 1625 C CA . HIS A 1 210 ? -23.592 -8.482 48.709 1.00 92.06 210 HIS A CA 1
ATOM 1626 C C . HIS A 1 210 ? -22.850 -8.314 47.372 1.00 92.06 210 HIS A C 1
ATOM 1628 O O . HIS A 1 210 ? -23.269 -7.523 46.533 1.00 92.06 210 HIS A O 1
ATOM 1634 N N . ILE A 1 211 ? -21.792 -9.099 47.129 1.00 91.94 211 ILE A N 1
ATOM 1635 C CA . ILE A 1 211 ? -21.070 -9.066 45.848 1.00 91.94 211 ILE A CA 1
ATOM 1636 C C . ILE A 1 211 ? -21.976 -9.574 44.720 1.00 91.94 211 ILE A C 1
ATOM 1638 O O . ILE A 1 211 ? -21.967 -9.014 43.627 1.00 91.94 211 ILE A O 1
ATOM 1642 N N . CYS A 1 212 ? -22.785 -10.608 44.968 1.00 91.81 212 CYS A N 1
ATOM 1643 C CA . CYS A 1 212 ? -23.756 -11.105 43.993 1.00 91.81 212 CYS A CA 1
ATOM 1644 C C . CYS A 1 212 ? -24.800 -10.037 43.625 1.00 91.81 212 CYS A C 1
ATOM 1646 O O . CYS A 1 212 ? -25.128 -9.891 42.448 1.00 91.81 212 CYS A O 1
ATOM 1648 N N . GLU A 1 213 ? -25.291 -9.269 44.600 1.00 95.31 213 GLU A N 1
ATOM 1649 C CA . GLU A 1 213 ? -26.198 -8.137 44.378 1.00 95.31 213 GLU A CA 1
ATOM 1650 C C . GLU A 1 213 ? -25.532 -7.020 43.565 1.00 95.31 213 GLU A C 1
ATOM 1652 O O . GLU A 1 213 ? -26.132 -6.503 42.621 1.00 95.31 213 GLU A O 1
ATOM 1657 N N . GLU A 1 214 ? -24.281 -6.670 43.875 1.00 95.94 214 GLU A N 1
ATOM 1658 C CA . GLU A 1 214 ? -23.528 -5.661 43.121 1.00 95.94 214 GLU A CA 1
ATOM 1659 C C . GLU A 1 214 ? -23.239 -6.105 41.682 1.00 95.94 214 GLU A C 1
ATOM 1661 O O . GLU A 1 214 ? -23.357 -5.299 40.758 1.00 95.94 214 GLU A O 1
ATOM 1666 N N . ILE A 1 215 ? -22.935 -7.389 41.464 1.00 94.50 215 ILE A N 1
ATOM 1667 C CA . ILE A 1 215 ? -22.801 -7.970 40.121 1.00 94.50 215 ILE A CA 1
ATOM 1668 C C . ILE A 1 215 ? -24.137 -7.889 39.377 1.00 94.50 215 ILE A C 1
ATOM 1670 O O . ILE A 1 215 ? -24.163 -7.446 38.230 1.00 94.50 215 ILE A O 1
ATOM 1674 N N . ALA A 1 216 ? -25.247 -8.278 40.010 1.00 95.88 216 ALA A N 1
ATOM 1675 C CA . ALA A 1 216 ? -26.571 -8.218 39.392 1.00 95.88 216 ALA A CA 1
ATOM 1676 C C . ALA A 1 216 ? -26.948 -6.781 39.002 1.00 95.88 216 ALA A C 1
ATOM 1678 O O . ALA A 1 216 ? -27.435 -6.548 37.894 1.00 95.88 216 ALA A O 1
ATOM 1679 N N . LYS A 1 217 ? -26.651 -5.809 39.871 1.00 96.88 217 LYS A N 1
ATOM 1680 C CA . LYS A 1 217 ? -26.831 -4.386 39.578 1.00 96.88 217 LYS A CA 1
ATOM 1681 C C . LYS A 1 217 ? -25.945 -3.929 38.416 1.00 96.88 217 LYS A C 1
ATOM 1683 O O . LYS A 1 217 ? -26.457 -3.326 37.482 1.00 96.88 217 LYS A O 1
ATOM 1688 N N . ASN A 1 218 ? -24.653 -4.263 38.424 1.00 97.31 218 ASN A N 1
ATOM 1689 C CA . ASN A 1 218 ? -23.721 -3.913 37.345 1.00 97.31 218 ASN A CA 1
ATOM 1690 C C . ASN A 1 218 ? -24.166 -4.480 35.985 1.00 97.31 218 ASN A C 1
ATOM 1692 O O . ASN A 1 218 ? -24.025 -3.808 34.966 1.00 97.31 218 ASN A O 1
ATOM 1696 N N . LEU A 1 219 ? -24.721 -5.697 35.962 1.00 95.81 219 LEU A N 1
ATOM 1697 C CA . LEU A 1 219 ? -25.285 -6.302 34.753 1.00 95.81 219 LEU A CA 1
ATOM 1698 C C . LEU A 1 219 ? -26.545 -5.568 34.276 1.00 95.81 219 LEU A C 1
ATOM 1700 O O . LEU A 1 219 ? -26.650 -5.287 33.084 1.00 95.81 219 LEU A O 1
ATOM 1704 N N . GLY A 1 220 ? -27.461 -5.219 35.186 1.00 97.44 220 GLY A N 1
ATOM 1705 C CA . GLY A 1 220 ? -28.658 -4.439 34.852 1.00 97.44 220 GLY A CA 1
ATOM 1706 C C . GLY A 1 220 ? -28.326 -3.036 34.334 1.00 97.44 220 GLY A C 1
ATOM 1707 O O . GLY A 1 220 ? -28.870 -2.604 33.319 1.00 97.44 220 GLY A O 1
ATOM 1708 N N . ASP A 1 221 ? -27.370 -2.356 34.970 1.00 96.69 221 ASP A N 1
ATOM 1709 C CA . ASP A 1 221 ? -26.865 -1.055 34.524 1.00 96.69 221 ASP A CA 1
ATOM 1710 C C . ASP A 1 221 ? -26.190 -1.175 33.138 1.00 96.69 221 ASP A C 1
ATOM 1712 O O . ASP A 1 221 ? -26.365 -0.303 32.282 1.00 96.69 221 ASP A O 1
ATOM 1716 N N . GLN A 1 222 ? -25.467 -2.278 32.873 1.00 97.25 222 GLN A N 1
ATOM 1717 C CA . GLN A 1 222 ? -24.872 -2.541 31.557 1.00 97.25 222 GLN A CA 1
ATOM 1718 C C . GLN A 1 222 ? -25.943 -2.745 30.474 1.00 97.25 222 GLN A C 1
ATOM 1720 O O . GLN A 1 222 ? -25.802 -2.238 29.363 1.00 97.25 222 GLN A O 1
ATOM 1725 N N . GLU A 1 223 ? -27.008 -3.490 30.763 1.00 97.00 223 GLU A N 1
ATOM 1726 C CA . GLU A 1 223 ? -28.096 -3.707 29.804 1.00 97.00 223 GLU A CA 1
ATOM 1727 C C . GLU A 1 223 ? -28.747 -2.376 29.400 1.00 97.00 223 GLU A C 1
ATOM 1729 O O . GLU A 1 223 ? -28.890 -2.084 28.210 1.00 97.00 223 GLU A O 1
ATOM 1734 N N . GLN A 1 224 ? -29.039 -1.519 30.380 1.00 96.19 224 GLN A N 1
ATOM 1735 C CA . GLN A 1 224 ? -29.621 -0.199 30.134 1.00 96.19 224 GLN A CA 1
ATOM 1736 C C . GLN A 1 224 ? -28.693 0.712 29.325 1.00 96.19 224 GLN A C 1
ATOM 1738 O O . GLN A 1 224 ? -29.143 1.351 28.369 1.00 96.19 224 GLN A O 1
ATOM 1743 N N . ILE A 1 225 ? -27.399 0.773 29.668 1.00 96.81 225 ILE A N 1
ATOM 1744 C CA . ILE A 1 225 ? -26.470 1.649 28.944 1.00 96.81 225 ILE A CA 1
ATOM 1745 C C . ILE A 1 225 ? -26.236 1.164 27.512 1.00 96.81 225 ILE A C 1
ATOM 1747 O O . ILE A 1 225 ? -26.136 1.991 26.610 1.00 96.81 225 ILE A O 1
ATOM 1751 N N . LEU A 1 226 ? -26.213 -0.152 27.269 1.00 96.75 226 LEU A N 1
ATOM 1752 C CA . LEU A 1 226 ? -26.071 -0.705 25.920 1.00 96.75 226 LEU A CA 1
ATOM 1753 C C . LEU A 1 226 ? -27.276 -0.366 25.037 1.00 96.75 226 LEU A C 1
ATOM 1755 O O . LEU A 1 226 ? -27.082 0.002 23.878 1.00 96.75 226 LEU A O 1
ATOM 1759 N N . MET A 1 227 ? -28.498 -0.411 25.580 1.00 95.88 227 MET A N 1
ATOM 1760 C CA . MET A 1 227 ? -29.692 0.051 24.860 1.00 95.88 227 MET A CA 1
ATOM 1761 C C . MET A 1 227 ? -29.597 1.538 24.495 1.00 95.88 227 MET A C 1
ATOM 1763 O O . MET A 1 227 ? -29.959 1.927 23.384 1.00 95.88 227 MET A O 1
ATOM 1767 N N . HIS A 1 228 ? -29.092 2.370 25.410 1.00 95.12 228 HIS A N 1
ATOM 1768 C CA . HIS A 1 228 ? -28.942 3.803 25.163 1.00 95.12 228 HIS A CA 1
ATOM 1769 C C . HIS A 1 228 ? -27.867 4.094 24.107 1.00 95.12 228 HIS A C 1
ATOM 1771 O O . HIS A 1 228 ? -28.124 4.853 23.176 1.00 95.12 228 HIS A O 1
ATOM 1777 N N . ILE A 1 229 ? -26.712 3.425 24.197 1.00 96.69 229 ILE A N 1
ATOM 1778 C CA . ILE A 1 229 ? -25.631 3.514 23.205 1.00 96.69 229 ILE A CA 1
ATOM 1779 C C . ILE A 1 229 ? -26.137 3.108 21.824 1.00 96.69 229 ILE A C 1
ATOM 1781 O O . ILE A 1 229 ? -25.815 3.777 20.848 1.00 96.69 229 ILE A O 1
ATOM 1785 N N . GLN A 1 230 ? -26.934 2.040 21.726 1.00 95.75 230 GLN A N 1
ATOM 1786 C CA . GLN A 1 230 ? -27.472 1.598 20.444 1.00 95.75 230 GLN A CA 1
ATOM 1787 C C . GLN A 1 230 ? -28.378 2.660 19.813 1.00 95.75 230 GLN A C 1
ATOM 1789 O O . GLN A 1 230 ? -28.152 3.043 18.669 1.00 95.75 230 GLN A O 1
ATOM 1794 N N . ALA A 1 231 ? -29.334 3.200 20.572 1.00 94.44 231 ALA A N 1
ATOM 1795 C CA . ALA A 1 231 ? -30.223 4.251 20.079 1.00 94.44 231 ALA A CA 1
ATOM 1796 C C . ALA A 1 231 ? -29.454 5.521 19.662 1.00 94.44 231 ALA A C 1
ATOM 1798 O O . ALA A 1 231 ? -29.679 6.053 18.576 1.00 94.44 231 ALA A O 1
ATOM 1799 N N . GLN A 1 232 ? -28.506 5.971 20.491 1.00 94.44 232 GLN A N 1
ATOM 1800 C CA . GLN A 1 232 ? -27.653 7.126 20.193 1.00 94.44 232 GLN A CA 1
ATOM 1801 C C . GLN A 1 232 ? -26.763 6.891 18.967 1.00 94.44 232 GLN A C 1
ATOM 1803 O O . GLN A 1 232 ? -26.537 7.808 18.182 1.00 94.44 232 GLN A O 1
ATOM 1808 N N . ASN A 1 233 ? -26.242 5.674 18.794 1.00 94.25 233 ASN A N 1
ATOM 1809 C CA . ASN A 1 233 ? -25.416 5.319 17.648 1.00 94.25 233 ASN A CA 1
ATOM 1810 C C . ASN A 1 233 ? -26.225 5.285 16.348 1.00 94.25 233 ASN A C 1
ATOM 1812 O O . ASN A 1 233 ? -25.709 5.700 15.315 1.00 94.25 233 ASN A O 1
ATOM 1816 N N . ASP A 1 234 ? -27.462 4.792 16.382 1.00 93.69 234 ASP A N 1
ATOM 1817 C CA . ASP A 1 234 ? -28.336 4.770 15.206 1.00 93.69 234 ASP A CA 1
ATOM 1818 C C . ASP A 1 234 ? -28.693 6.200 14.767 1.00 93.69 234 ASP A C 1
ATOM 1820 O O . ASP A 1 234 ? -28.633 6.525 13.579 1.00 93.69 234 ASP A O 1
ATOM 1824 N N . GLU A 1 235 ? -28.968 7.086 15.728 1.00 91.44 235 GLU A N 1
ATOM 1825 C CA . GLU A 1 235 ? -29.196 8.511 15.474 1.00 91.44 235 GLU A CA 1
ATOM 1826 C C . GLU A 1 235 ? -27.934 9.207 14.936 1.00 91.44 235 GLU A C 1
ATOM 1828 O O . GLU A 1 235 ? -27.986 9.901 13.918 1.00 91.44 235 GLU A O 1
ATOM 1833 N N . PHE A 1 236 ? -26.776 8.957 15.554 1.00 91.62 236 PHE A N 1
ATOM 1834 C CA . PHE A 1 236 ? -25.478 9.433 15.072 1.00 91.62 236 PHE A CA 1
ATOM 1835 C C . PHE A 1 236 ? -25.209 8.969 13.633 1.00 91.62 236 PHE A C 1
ATOM 1837 O O . PHE A 1 236 ? -24.865 9.776 12.769 1.00 91.62 236 PHE A O 1
ATOM 1844 N N . ALA A 1 237 ? -25.396 7.681 13.344 1.00 91.31 237 ALA A N 1
ATOM 1845 C CA . ALA A 1 237 ? -25.132 7.126 12.024 1.00 91.31 237 ALA A CA 1
ATOM 1846 C C . ALA A 1 237 ? -26.019 7.762 10.944 1.00 91.31 237 ALA A C 1
ATOM 1848 O O . ALA A 1 237 ? -25.532 8.022 9.841 1.00 91.31 237 ALA A O 1
ATOM 1849 N N . ALA A 1 238 ? -27.282 8.049 11.271 1.00 89.69 238 ALA A N 1
ATOM 1850 C CA . ALA A 1 238 ? -28.214 8.720 10.372 1.00 89.69 238 ALA A CA 1
ATOM 1851 C C . ALA A 1 238 ? -27.828 10.187 10.114 1.00 89.69 238 ALA A C 1
ATOM 1853 O O . ALA A 1 238 ? -27.797 10.614 8.962 1.00 89.69 238 ALA A O 1
ATOM 1854 N N . ILE A 1 239 ? -27.500 10.950 11.162 1.00 88.81 239 ILE A N 1
ATOM 1855 C CA . ILE A 1 239 ? -27.182 12.385 11.051 1.00 88.81 239 ILE A CA 1
ATOM 1856 C C . ILE A 1 239 ? -25.871 12.614 10.300 1.00 88.81 239 ILE A C 1
ATOM 1858 O O . ILE A 1 239 ? -25.810 13.444 9.396 1.00 88.81 239 ILE A O 1
ATOM 1862 N N . PHE A 1 240 ? -24.825 11.866 10.648 1.00 88.56 240 PHE A N 1
ATOM 1863 C CA . PHE A 1 240 ? -23.492 12.038 10.064 1.00 88.56 240 PHE A CA 1
ATOM 1864 C C . PHE A 1 240 ? -23.301 11.258 8.759 1.00 88.56 240 PHE A C 1
ATOM 1866 O O . PHE A 1 240 ? -22.190 11.205 8.234 1.00 88.56 240 PHE A O 1
ATOM 1873 N N . ASN A 1 241 ? -24.371 10.644 8.241 1.00 88.75 241 ASN A N 1
ATOM 1874 C CA . ASN A 1 241 ? -24.358 9.800 7.050 1.00 88.75 241 ASN A CA 1
ATOM 1875 C C . ASN A 1 241 ? -23.197 8.787 7.071 1.00 88.75 241 ASN A C 1
ATOM 1877 O O . ASN A 1 241 ? -22.393 8.663 6.141 1.00 88.75 241 ASN A O 1
ATOM 1881 N N . PHE A 1 242 ? -23.068 8.106 8.211 1.00 89.00 242 PHE A N 1
ATOM 1882 C CA . PHE A 1 242 ? -21.890 7.310 8.536 1.00 89.00 242 PHE A CA 1
ATOM 1883 C C . PHE A 1 242 ? -21.696 6.137 7.567 1.00 89.00 242 PHE A C 1
ATOM 1885 O O . PHE A 1 242 ? -20.563 5.739 7.302 1.00 89.00 242 PHE A O 1
ATOM 1892 N N . GLU A 1 243 ? -22.780 5.612 6.994 1.00 89.75 243 GLU A N 1
ATOM 1893 C CA . GLU A 1 243 ? -22.711 4.525 6.017 1.00 89.75 243 GLU A CA 1
ATOM 1894 C C . GLU A 1 243 ? -22.036 4.971 4.709 1.00 89.75 243 GLU A C 1
ATOM 1896 O O . GLU A 1 243 ? -21.109 4.309 4.239 1.00 89.75 243 GLU A O 1
ATOM 1901 N N . ASP A 1 244 ? -22.388 6.145 4.176 1.00 90.31 244 ASP A N 1
ATOM 1902 C CA . ASP A 1 244 ? -21.731 6.703 2.985 1.00 90.31 244 ASP A CA 1
ATOM 1903 C C . ASP A 1 244 ? -20.256 7.034 3.249 1.00 90.31 244 ASP A C 1
ATOM 1905 O O . ASP A 1 244 ? -19.393 6.827 2.384 1.00 90.31 244 ASP A O 1
ATOM 1909 N N . TYR A 1 245 ? -19.937 7.502 4.462 1.00 90.50 245 TYR A N 1
ATOM 1910 C CA . TYR A 1 245 ? -18.554 7.696 4.893 1.00 90.50 245 TYR A CA 1
ATOM 1911 C C . TYR A 1 245 ? -17.771 6.377 4.883 1.00 90.50 245 TYR A C 1
ATOM 1913 O O . TYR A 1 245 ? -16.668 6.338 4.334 1.00 90.50 245 TYR A O 1
ATOM 1921 N N . LYS A 1 246 ? -18.329 5.283 5.421 1.00 90.06 246 LYS A N 1
ATOM 1922 C CA . LYS A 1 246 ? -17.670 3.966 5.393 1.00 90.06 246 LYS A CA 1
ATOM 1923 C C . LYS A 1 246 ? -17.419 3.490 3.976 1.00 90.06 246 LYS A C 1
ATOM 1925 O O . LYS A 1 246 ? -16.309 3.053 3.678 1.00 90.06 246 LYS A O 1
ATOM 1930 N N . VAL A 1 247 ? -18.422 3.595 3.107 1.00 92.88 247 VAL A N 1
ATOM 1931 C CA . VAL A 1 247 ? -18.301 3.188 1.702 1.00 92.88 247 VAL A CA 1
ATOM 1932 C C . VAL A 1 247 ? -17.212 4.001 1.000 1.00 92.88 247 VAL A C 1
ATOM 1934 O O . VAL A 1 247 ? -16.382 3.441 0.281 1.00 92.88 247 VAL A O 1
ATOM 1937 N N . SER A 1 248 ? -17.160 5.309 1.253 1.00 92.19 248 SER A N 1
ATOM 1938 C CA . SER A 1 248 ? -16.123 6.192 0.711 1.00 92.19 248 SER A CA 1
ATOM 1939 C C . SER A 1 248 ? -14.734 5.846 1.249 1.00 92.19 248 SER A C 1
ATOM 1941 O O . SER A 1 248 ? -13.782 5.766 0.475 1.00 92.19 248 SER A O 1
ATOM 1943 N N . ARG A 1 249 ? -14.611 5.582 2.554 1.00 92.12 249 ARG A N 1
ATOM 1944 C CA . ARG A 1 249 ? -13.348 5.207 3.205 1.00 92.12 249 ARG A CA 1
ATOM 1945 C C . ARG A 1 249 ? -12.814 3.883 2.671 1.00 92.12 249 ARG A C 1
ATOM 1947 O O . ARG A 1 249 ? -11.647 3.798 2.307 1.00 92.12 249 ARG A O 1
ATOM 1954 N N . GLU A 1 250 ? -13.680 2.881 2.563 1.00 92.75 250 GLU A N 1
ATOM 1955 C CA . GLU A 1 250 ? -13.354 1.566 2.006 1.00 92.75 250 GLU A CA 1
ATOM 1956 C C . GLU A 1 250 ? -12.909 1.667 0.542 1.00 92.75 250 GLU A C 1
ATOM 1958 O O . GLU A 1 250 ? -11.963 1.007 0.110 1.00 92.75 250 GLU A O 1
ATOM 1963 N N . LYS A 1 251 ? -13.554 2.542 -0.238 1.00 94.94 251 LYS A N 1
ATOM 1964 C CA . LYS A 1 251 ? -13.124 2.838 -1.607 1.00 94.94 251 LYS A CA 1
ATOM 1965 C C . LYS A 1 251 ? -11.717 3.435 -1.630 1.00 94.94 251 LYS A C 1
ATOM 1967 O O . LYS A 1 251 ? -10.914 3.020 -2.464 1.00 94.94 251 LYS A O 1
ATOM 1972 N N . THR A 1 252 ? -11.405 4.366 -0.731 1.00 94.94 252 THR A N 1
ATOM 1973 C CA . THR A 1 252 ? -10.058 4.939 -0.625 1.00 94.94 252 THR A CA 1
ATOM 1974 C C . THR A 1 252 ? -9.030 3.895 -0.193 1.00 94.94 252 THR A C 1
ATOM 1976 O O . THR A 1 252 ? -7.952 3.855 -0.777 1.00 94.94 252 THR A O 1
ATOM 1979 N N . TYR A 1 253 ? -9.352 2.994 0.743 1.00 95.44 253 TYR A N 1
ATOM 1980 C CA . TYR A 1 253 ? -8.459 1.882 1.103 1.00 95.44 253 TYR A CA 1
ATOM 1981 C C . TYR A 1 253 ? -8.115 1.021 -0.113 1.00 95.44 253 TYR A C 1
ATOM 1983 O O . TYR A 1 253 ? -6.939 0.825 -0.405 1.00 95.44 253 TYR A O 1
ATOM 1991 N N . LYS A 1 254 ? -9.115 0.626 -0.907 1.00 96.25 254 LYS A N 1
ATOM 1992 C CA . LYS A 1 254 ? -8.890 -0.130 -2.151 1.00 96.25 254 LYS A CA 1
ATOM 1993 C C . LYS A 1 254 ? -8.069 0.640 -3.183 1.00 96.25 254 LYS A C 1
ATOM 1995 O O . LYS A 1 254 ? -7.294 0.042 -3.923 1.00 96.25 254 LYS A O 1
ATOM 2000 N N . GLN A 1 255 ? -8.232 1.962 -3.257 1.00 96.81 255 GLN A N 1
ATOM 2001 C CA . GLN A 1 255 ? -7.407 2.806 -4.125 1.00 96.81 255 GLN A CA 1
ATOM 2002 C C . GLN A 1 255 ? -5.946 2.833 -3.667 1.00 96.81 255 GLN A C 1
ATOM 2004 O O . GLN A 1 255 ? -5.057 2.715 -4.507 1.00 96.81 255 GLN A O 1
ATOM 2009 N N . ILE A 1 256 ? -5.698 2.938 -2.358 1.00 96.88 256 ILE A N 1
ATOM 2010 C CA . ILE A 1 256 ? -4.352 2.872 -1.776 1.00 96.88 256 ILE A CA 1
ATOM 2011 C C . ILE A 1 256 ? -3.731 1.493 -2.042 1.00 96.88 256 ILE A C 1
ATOM 2013 O O . ILE A 1 256 ? -2.615 1.424 -2.547 1.00 96.88 256 ILE A O 1
ATOM 2017 N N . GLU A 1 257 ? -4.453 0.400 -1.787 1.00 97.56 257 GLU A N 1
ATOM 2018 C CA . GLU A 1 257 ? -3.987 -0.969 -2.064 1.00 97.56 257 GLU A CA 1
ATOM 2019 C C . GLU A 1 257 ? -3.622 -1.163 -3.541 1.00 97.56 257 GLU A C 1
ATOM 2021 O O . GLU A 1 257 ? -2.543 -1.666 -3.861 1.00 97.56 257 GLU A O 1
ATOM 2026 N N . ALA A 1 258 ? -4.487 -0.713 -4.455 1.00 97.94 258 ALA A N 1
ATOM 2027 C CA . ALA A 1 258 ? -4.232 -0.783 -5.890 1.00 97.94 258 ALA A CA 1
ATOM 2028 C C . ALA A 1 258 ? -3.007 0.052 -6.298 1.00 97.94 258 ALA A C 1
ATOM 2030 O O . ALA A 1 258 ? -2.201 -0.393 -7.116 1.00 97.94 258 ALA A O 1
ATOM 2031 N N . ALA A 1 259 ? -2.841 1.241 -5.714 1.00 97.88 259 ALA A N 1
ATOM 2032 C CA . ALA A 1 259 ? -1.680 2.088 -5.949 1.00 97.88 259 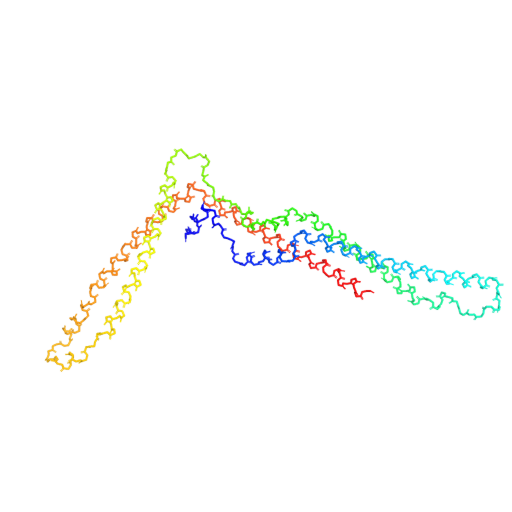ALA A CA 1
ATOM 2033 C C . ALA A 1 259 ? -0.382 1.424 -5.463 1.00 97.88 259 ALA A C 1
ATOM 2035 O O . ALA A 1 259 ? 0.612 1.441 -6.187 1.00 97.88 259 ALA A O 1
ATOM 2036 N N . ILE A 1 260 ? -0.390 0.800 -4.280 1.00 97.94 260 ILE A N 1
ATOM 2037 C CA . ILE A 1 260 ? 0.764 0.076 -3.722 1.00 97.94 260 ILE A CA 1
ATOM 2038 C C . ILE A 1 260 ? 1.126 -1.114 -4.602 1.00 97.94 260 ILE A C 1
ATOM 2040 O O . ILE A 1 260 ? 2.292 -1.279 -4.959 1.00 97.94 260 ILE A O 1
ATOM 2044 N N . ALA A 1 261 ? 0.136 -1.930 -4.973 1.00 98.00 261 ALA A N 1
ATOM 2045 C CA . ALA A 1 261 ? 0.348 -3.077 -5.845 1.00 98.00 261 ALA A CA 1
ATOM 2046 C C . ALA A 1 261 ? 0.971 -2.638 -7.174 1.00 98.00 261 ALA A C 1
ATOM 2048 O O . ALA A 1 261 ? 1.964 -3.219 -7.615 1.00 98.00 261 ALA A O 1
ATOM 2049 N N . LYS A 1 262 ? 0.450 -1.557 -7.769 1.00 97.81 262 LYS A N 1
ATOM 2050 C CA . LYS A 1 262 ? 0.967 -1.062 -9.043 1.00 97.81 262 LYS A CA 1
ATOM 2051 C C . LYS A 1 262 ? 2.362 -0.455 -8.927 1.00 97.81 262 LYS A C 1
ATOM 2053 O O . LYS A 1 262 ? 3.198 -0.690 -9.796 1.00 97.81 262 LYS A O 1
ATOM 2058 N N . TYR A 1 263 ? 2.630 0.278 -7.849 1.00 97.94 263 TYR A N 1
ATOM 2059 C CA . TYR A 1 263 ? 3.966 0.783 -7.548 1.00 97.94 263 TYR A CA 1
ATOM 2060 C C . TYR A 1 263 ? 4.977 -0.364 -7.438 1.00 97.94 263 TYR A C 1
ATOM 2062 O O . TYR A 1 263 ? 6.022 -0.307 -8.080 1.00 97.94 263 TYR A O 1
ATOM 2070 N N . ARG A 1 264 ? 4.655 -1.416 -6.672 1.00 97.31 264 ARG A N 1
ATOM 2071 C CA . ARG A 1 264 ? 5.529 -2.586 -6.476 1.00 97.31 264 ARG A CA 1
ATOM 2072 C C . ARG A 1 264 ? 5.826 -3.298 -7.794 1.00 97.31 264 ARG A C 1
ATOM 2074 O O . ARG A 1 264 ? 6.988 -3.555 -8.075 1.00 97.31 264 ARG A O 1
ATOM 2081 N N . GLU A 1 265 ? 4.806 -3.527 -8.618 1.00 97.44 265 GLU A N 1
ATOM 2082 C CA . GLU A 1 265 ? 4.960 -4.130 -9.950 1.00 97.44 265 GLU A CA 1
ATOM 2083 C C . GLU A 1 265 ? 5.904 -3.305 -10.844 1.00 97.44 265 GLU A C 1
ATOM 2085 O O . GLU A 1 265 ? 6.813 -3.839 -11.474 1.00 97.44 265 GLU A O 1
ATOM 2090 N N . ILE A 1 266 ? 5.715 -1.983 -10.902 1.00 97.19 266 ILE A N 1
ATOM 2091 C CA . ILE A 1 266 ? 6.570 -1.100 -11.709 1.00 97.19 266 ILE A CA 1
ATOM 2092 C C . ILE A 1 266 ? 8.004 -1.084 -11.167 1.00 97.19 266 ILE A C 1
ATOM 2094 O O . ILE A 1 266 ? 8.951 -1.166 -11.947 1.00 97.19 266 ILE A O 1
ATOM 2098 N N . LYS A 1 267 ? 8.161 -0.996 -9.844 1.00 96.19 267 LYS A N 1
ATOM 2099 C CA . LYS A 1 267 ? 9.454 -1.005 -9.154 1.00 96.19 267 LYS A CA 1
ATOM 2100 C C . LYS A 1 267 ? 10.240 -2.282 -9.452 1.00 96.19 267 LYS A C 1
ATOM 2102 O O . LYS A 1 267 ? 11.424 -2.212 -9.760 1.00 96.19 267 LYS A O 1
ATOM 2107 N N . GLU A 1 268 ? 9.577 -3.433 -9.380 1.00 96.38 268 GLU A N 1
ATOM 2108 C CA . GLU A 1 268 ? 10.159 -4.740 -9.694 1.00 96.38 268 GLU A CA 1
ATOM 2109 C C . GLU A 1 268 ? 10.637 -4.794 -11.148 1.00 96.38 268 GLU A C 1
ATOM 2111 O O . GLU A 1 268 ? 11.807 -5.075 -11.389 1.00 96.38 268 GLU A O 1
ATOM 2116 N N . ASN A 1 269 ? 9.799 -4.378 -12.104 1.00 96.19 269 ASN A N 1
ATOM 2117 C CA . ASN A 1 269 ? 10.177 -4.331 -13.520 1.00 96.19 269 ASN A CA 1
ATOM 2118 C C . ASN A 1 269 ? 11.384 -3.413 -13.794 1.00 96.19 269 ASN A C 1
ATOM 2120 O O . ASN A 1 269 ? 12.230 -3.732 -14.631 1.00 96.19 269 ASN A O 1
ATOM 2124 N N . ILE A 1 270 ? 11.473 -2.265 -13.110 1.00 95.75 270 ILE A N 1
ATOM 2125 C CA . ILE A 1 270 ? 12.631 -1.367 -13.228 1.00 95.75 270 ILE A CA 1
ATOM 2126 C C . ILE A 1 270 ? 13.882 -2.042 -12.664 1.00 95.75 270 ILE A C 1
ATOM 2128 O O . ILE A 1 270 ? 14.913 -2.050 -13.335 1.00 95.75 270 ILE A O 1
ATOM 2132 N N . ASN A 1 271 ? 13.793 -2.635 -11.472 1.00 94.38 271 ASN A N 1
ATOM 2133 C CA . ASN A 1 271 ? 14.914 -3.326 -10.837 1.00 94.38 271 ASN A CA 1
ATOM 2134 C C . ASN A 1 271 ? 15.428 -4.489 -11.692 1.00 94.38 271 ASN A C 1
ATOM 2136 O O . ASN A 1 271 ? 16.635 -4.590 -11.908 1.00 94.38 271 ASN A O 1
ATOM 2140 N N . ASP A 1 272 ? 14.535 -5.309 -12.243 1.00 93.56 272 ASP A N 1
ATOM 2141 C CA . ASP A 1 272 ? 14.896 -6.392 -13.161 1.00 93.56 272 ASP A CA 1
ATOM 2142 C C . ASP A 1 272 ? 15.604 -5.854 -14.412 1.00 93.56 272 ASP A C 1
ATOM 2144 O O . ASP A 1 272 ? 16.591 -6.432 -14.879 1.00 93.56 272 ASP A O 1
ATOM 2148 N N . GLY A 1 273 ? 15.146 -4.711 -14.932 1.00 92.88 273 GLY A N 1
ATOM 2149 C CA . GLY A 1 273 ? 15.773 -4.019 -16.056 1.00 92.88 273 GLY A CA 1
ATOM 2150 C C . GLY A 1 273 ? 17.162 -3.456 -15.738 1.00 92.88 273 GLY A C 1
ATOM 2151 O O . GLY A 1 273 ? 18.038 -3.488 -16.605 1.00 92.88 273 GLY A O 1
ATOM 2152 N N . ILE A 1 274 ? 17.384 -2.956 -14.519 1.00 92.62 274 ILE A N 1
ATOM 2153 C CA . ILE A 1 274 ? 18.702 -2.497 -14.049 1.00 92.62 274 ILE A CA 1
ATOM 2154 C C . ILE A 1 274 ? 19.645 -3.697 -13.926 1.00 92.62 274 ILE A C 1
ATOM 2156 O O . ILE A 1 274 ? 20.701 -3.711 -14.555 1.00 92.62 274 ILE A O 1
ATOM 2160 N N . VAL A 1 275 ? 19.231 -4.733 -13.191 1.00 91.31 275 VAL A N 1
ATOM 2161 C CA . VAL A 1 275 ? 20.041 -5.936 -12.935 1.00 91.31 275 VAL A CA 1
ATOM 2162 C C . VAL A 1 275 ? 20.412 -6.647 -14.237 1.00 91.31 275 VAL A C 1
ATOM 2164 O O . VAL A 1 275 ? 21.556 -7.065 -14.409 1.00 91.31 275 VAL A O 1
ATOM 2167 N N . SER A 1 276 ? 19.477 -6.750 -15.186 1.00 88.69 276 SER A N 1
ATOM 2168 C CA . SER A 1 276 ? 19.750 -7.366 -16.490 1.00 88.69 276 SER A CA 1
ATOM 2169 C C . SER A 1 276 ? 20.832 -6.610 -17.265 1.00 88.69 276 SER A C 1
ATOM 2171 O O . SER A 1 276 ? 21.723 -7.235 -17.830 1.00 88.69 276 SER A O 1
ATOM 2173 N N . ARG A 1 277 ? 20.809 -5.270 -17.247 1.00 84.12 277 ARG A N 1
ATOM 2174 C CA . ARG A 1 277 ? 21.783 -4.431 -17.967 1.00 84.12 277 ARG A CA 1
ATOM 2175 C C . ARG A 1 277 ? 23.157 -4.360 -17.312 1.00 84.12 277 ARG A C 1
ATOM 2177 O O . ARG A 1 277 ? 24.115 -4.023 -17.997 1.00 84.12 277 ARG A O 1
ATOM 2184 N N . GLU A 1 278 ? 23.248 -4.633 -16.014 1.00 84.69 278 GLU A N 1
ATOM 2185 C CA . GLU A 1 278 ? 24.527 -4.736 -15.303 1.00 84.69 278 GLU A CA 1
ATOM 2186 C C . GLU A 1 278 ? 25.228 -6.082 -15.549 1.00 84.69 278 GLU A C 1
ATOM 2188 O O . GLU A 1 278 ? 26.446 -6.176 -15.387 1.00 84.69 278 GLU A O 1
ATOM 2193 N N . MET A 1 279 ? 24.478 -7.125 -15.924 1.00 76.88 279 MET A N 1
ATOM 2194 C CA . MET A 1 279 ? 25.018 -8.465 -16.188 1.00 76.88 279 MET A CA 1
ATOM 2195 C C . MET A 1 279 ? 25.347 -8.745 -17.665 1.00 76.88 279 MET A C 1
ATOM 2197 O O . MET A 1 279 ? 26.099 -9.688 -17.928 1.00 76.88 279 MET A O 1
ATOM 2201 N N . GLU A 1 280 ? 24.776 -7.988 -18.606 1.00 60.34 280 GLU A N 1
ATOM 2202 C CA . GLU A 1 280 ? 25.026 -8.098 -20.059 1.00 60.34 280 GLU A CA 1
ATOM 2203 C C . GLU A 1 280 ? 26.289 -7.362 -20.523 1.00 60.34 280 GLU A C 1
ATOM 2205 O O . GLU A 1 280 ? 27.028 -7.964 -21.344 1.00 60.34 280 GLU A O 1
#

Secondary structure (DSSP, 8-state):
--TTHHHHHHTT-PPPPHHHHHHHHHHHHTTHHHHHHHHHHHHHHHHHHHHHHHHHHHHHHHHHHHHHHHHHHHHGGG--SPPHHHHSHHHHHHHHHHHHHHHHHHHHHHHHHHHHHHHHHHHGGGG-SSGGGGSPP-PPPS---STHHHHHHHHHHHHHHHHHHHHHHHHHHHHHHHHHHHH---HHHHHH--S-HHHHHHHHHGGGHHHHHHHHHHHHHHHHHHHHHHHHHHHHHHHTTHHHHHHHHHHHHHHHHHHHHHHHHHHHHHHHHHHHHHH-

Radius of gyration: 39.34 Å; chains: 1; bounding box: 82×55×120 Å

pLDDT: mean 91.12, std 7.58, range [52.62, 98.0]

Organism: Salvia divinorum (NCBI:txid28513)

InterPro domains:
  IPR025304 ALIX V-shaped domain [PF13949] (16-274)

Foldseek 3Di:
DCPPQLLVLQVVPHDDDPVLLVLLVVCVVCVFLVNVVVLLVVLVVLLVVLVVVLVVLVVVLVVVQVVLVVCCVVPPPNSPDDHSCVVCVVVVVVSVVSVVVSVVLVVLSVVLVVLSVVCVVLRVLSVDVVNSVSADGLYADPDDPDPVLVVLSVVLVVLVVVLVVLVVVVVVLVVVVVVLVVPLDCVVVVVVDPDDVVVVVVVSVCVCVVSVVVVVVSVVVNVVSVVVSVVSVVVNCVRSVVVVSVVRRVVSSVSSVVSSVSSVVSVVSSVVSSVVSVVD

Sequence (280 aa):
MDLPDSVLALDGNTLLPTVLKEDVEAVQICGGPAGLEAELQQLKDLSRVNHEMLIQTEEQLQKEATEDAQFRNQFGTRWTRPQSSTLTKNLQDRLNRFAANLKQAAESDALIDRSVREHSALMSILDSRPIESALPSLSRPIMSLDASEDSIVGALKQSLRQLDTLGAQRAGLEDMLKEMKRKDNILPKLMATAGSHEDLFRKEISKCDHICEEIAKNLGDQEQILMHIQAQNDEFAAIFNFEDYKVSREKTYKQIEAAIAKYREIKENINDGIVSREME